Protein 4JGX (pdb70)

Organism: Yarrowia lipolytica (strain CLIB 122 / E 150) (NCBI:txid284591)

Solvent-accessible surface area: 12666 Å² total; per-residue (Å²): 116,14,102,46,145,55,7,97,4,0,89,26,1,25,84,46,84,108,38,31,63,62,121,88,66,64,149,77,45,60,92,36,29,177,101,3,69,0,0,7,0,21,17,0,92,28,188,83,71,126,66,47,12,0,21,19,1,20,71,50,82,0,48,7,7,82,23,83,141,7,104,103,29,113,22,27,0,33,25,21,6,36,14,61,40,6,59,60,48,62,84,68,151,25,87,27,44,135,7,30,77,65,50,95,13,132,28,91,1,19,11,41,17,15,9,10,43,87,96,108,9,42,38,121,44,1,90,0,0,13,8,3,10,19,7,74,77,1,0,56,26,116,94,12,57,142,56,45,51,68,1,22,173,135,0,82,0,1,0,0,14,16,0,91,21,184,79,68,98,66,51,10,0,23,4,0,0,73,54,88,7,48,6,6,82,23,88,119,5,115,113,30,100,27,60,1,54,18,30,6,34,9,57,38,6,43,65,40,20,35,55,147,20,77,23,122,135,7,92,129,64,45,100,11,132,30,138,56,83,76,153,69,14,55,49,6,89,44,27,19,76,66,0,2,56,16,87

Radius of gyration: 19.14 Å; Cα contacts (8 Å, |Δi|>4): 496; chains: 2; bounding box: 44×45×44 Å

Nearest PDB structures (foldseek):
  6ovp-assembly1_B  TM=9.875E-01  e=6.611E-23  Yarrowia lipolytica
  6ovp-assembly1_A  TM=9.618E-01  e=5.505E-19  Yarrowia lipolytica
  8af2-assembly2_B  TM=8.230E-01  e=2.416E-09  Homo sapiens
  5a23-assembly1_C  TM=6.908E-01  e=4.119E-06  Pseudomonas aeruginosa
  2cg2-assembly1_A-2  TM=6.808E-01  e=5.258E-06  Pseudomonas aeruginos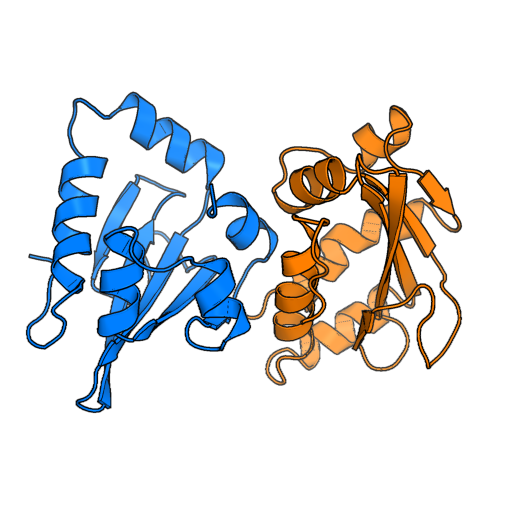a PAO1

InterPro domains:
  IPR003033 SCP2 sterol-binding domain [PF02036] (27-123)
  IPR036527 SCP2 sterol-binding domain superfamily [G3DSA:3.30.1050.10] (1-129)
  IPR036527 SCP2 sterol-binding domain superfamily [SSF55718] (5-124)

Secondary structure (DSSP, 8-state):
----TT-GGGHHHHHHHHHHH-GGGHHHHHHHHHHH-EEEEEEEE-TTS-EEEEEEEETTT--EEESSSBTTB--SEEEEEEHHHHHHHHTTSS-HHHHHHTTSSEEEE-HHHHHHH--/----TT-TTTHHHHHHHHHHH-GGGHHHHHHHHHHH-EEEEEEEE-TTS-EEEEEEEESSS-EEEESSSBTTB--SEEEEEEHHHHHHHHHTSS-HHHHHHTTSSEEES-HHHHHHHHHHHHHHH---

Structure (mmCIF, N/CA/C/O backbone):
data_4JGX
#
_entry.id   4JGX
#
_cell.length_a   67.350
_cell.length_b   67.350
_cell.length_c   117.020
_cell.angle_alpha   90.00
_cell.angle_beta   90.00
_cell.angle_gamma   120.00
#
_symmetry.space_group_name_H-M   'P 31 2 1'
#
loop_
_entity.id
_entity.type
_entity.pdbx_description
1 polymer 'Fatty acid-binding protein'
2 non-polymer 'CITRIC ACID'
3 non-polymer 'PALMITIC ACID'
4 water water
#
loop_
_atom_site.group_PDB
_atom_site.id
_atom_site.type_symbol
_atom_site.label_atom_id
_atom_site.label_alt_id
_atom_site.label_comp_id
_atom_site.label_asym_id
_atom_site.label_entity_id
_atom_site.label_seq_id
_atom_site.pdbx_PDB_ins_code
_atom_site.Cartn_x
_atom_site.Cartn_y
_atom_site.Cartn_z
_atom_site.occupancy
_atom_site.B_iso_or_equiv
_atom_site.auth_seq_id
_atom_site.auth_comp_id
_atom_site.auth_asym_id
_atom_site.auth_atom_id
_atom_site.pdbx_PDB_model_num
ATOM 1 N N . SER A 1 2 ? 44.715 3.194 14.420 1.00 38.51 1 SER A N 1
ATOM 2 C CA . SER A 1 2 ? 44.071 1.864 14.368 1.00 38.43 1 SER A CA 1
ATOM 3 C C . SER A 1 2 ? 44.717 0.904 15.375 1.00 38.56 1 SER A C 1
ATOM 4 O O . SER A 1 2 ? 45.892 1.057 15.745 1.00 37.95 1 SER A O 1
ATOM 7 N N . LEU A 1 3 ? 43.928 -0.073 15.821 1.00 34.46 2 LEU A N 1
ATOM 8 C CA . LEU A 1 3 ? 44.356 -1.027 16.825 1.00 33.31 2 LEU A CA 1
ATOM 9 C C . LEU A 1 3 ? 45.242 -2.119 16.248 1.00 32.52 2 LEU A C 1
ATOM 10 O O . LEU A 1 3 ? 46.014 -2.745 16.965 1.00 31.59 2 LEU A O 1
ATOM 15 N N . LYS A 1 4 ? 45.095 -2.378 14.955 1.00 33.32 3 LYS A N 1
ATOM 16 C CA . LYS A 1 4 ? 45.846 -3.455 14.340 1.00 33.49 3 LYS A CA 1
ATOM 17 C C . LYS A 1 4 ? 47.330 -3.077 14.320 1.00 34.16 3 LYS A C 1
ATOM 18 O O . LYS A 1 4 ? 47.678 -1.895 14.338 1.00 32.67 3 LYS A O 1
ATOM 24 N N . VAL A 1 5 ? 48.181 -4.096 14.292 1.00 33.69 4 VAL A N 1
ATOM 25 C CA . VAL A 1 5 ? 49.619 -3.912 14.299 1.00 36.17 4 VAL A CA 1
ATOM 26 C C . VAL A 1 5 ? 50.215 -4.712 13.140 1.00 36.89 4 VAL A C 1
ATOM 27 O O . VAL A 1 5 ? 49.762 -5.822 12.867 1.00 35.78 4 VAL A O 1
ATOM 31 N N . ASP A 1 6 ? 51.231 -4.159 12.475 1.00 38.99 5 ASP A N 1
ATOM 32 C CA . ASP A 1 6 ? 51.986 -4.872 11.437 1.00 40.34 5 ASP A CA 1
ATOM 33 C C . ASP A 1 6 ? 52.551 -6.167 11.972 1.00 38.05 5 ASP A C 1
ATOM 34 O O . ASP A 1 6 ? 53.029 -6.208 13.108 1.00 37.06 5 ASP A O 1
ATOM 39 N N . GLY A 1 7 ? 52.504 -7.214 11.149 1.00 36.81 6 GLY A N 1
ATOM 40 C CA . GLY A 1 7 ? 52.980 -8.550 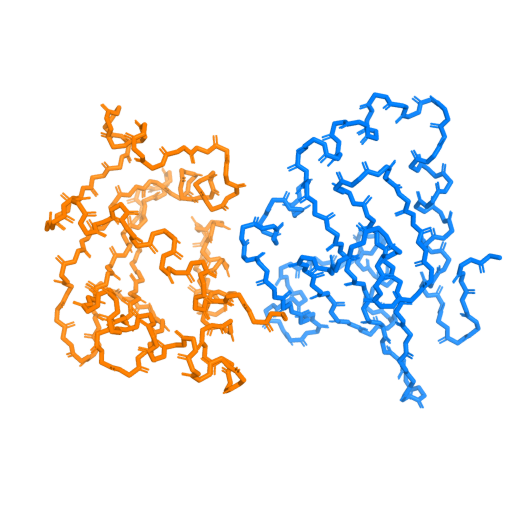11.553 1.00 36.19 6 GLY A CA 1
ATOM 41 C C . GLY A 1 7 ? 51.956 -9.332 12.365 1.00 33.88 6 GLY A C 1
ATOM 42 O O . GLY A 1 7 ? 52.216 -10.460 12.781 1.00 34.13 6 GLY A O 1
ATOM 43 N N . PHE A 1 8 ? 50.793 -8.732 12.603 1.00 31.97 7 PHE A N 1
ATOM 44 C CA . PHE A 1 8 ? 49.671 -9.447 13.193 1.00 30.34 7 PHE A CA 1
ATOM 45 C C . PHE A 1 8 ? 48.465 -9.302 12.273 1.00 30.35 7 PHE A C 1
ATOM 46 O O . PHE A 1 8 ? 47.640 -8.371 12.410 1.00 28.68 7 PHE A O 1
ATOM 54 N N . THR A 1 9 ? 48.392 -10.226 11.318 1.00 31.08 8 THR A N 1
ATOM 55 C CA . THR A 1 9 ? 47.378 -10.196 10.260 1.00 32.46 8 THR A CA 1
ATOM 56 C C . THR A 1 9 ? 45.964 -10.250 10.842 1.00 30.74 8 THR A C 1
ATOM 57 O O . THR A 1 9 ? 45.030 -9.664 10.285 1.00 31.58 8 THR A O 1
ATOM 61 N N . SER A 1 10 ? 45.804 -10.957 11.959 1.00 28.09 9 SER A N 1
ATOM 62 C CA . SER A 1 10 ? 44.501 -11.073 12.597 1.00 26.88 9 SER A CA 1
ATOM 63 C C . SER A 1 10 ? 44.074 -9.785 13.322 1.00 26.90 9 SER A C 1
ATOM 64 O O . SER A 1 10 ? 42.903 -9.648 13.681 1.00 28.43 9 SER A O 1
ATOM 67 N N . SER A 1 11 ? 45.008 -8.866 13.588 1.00 26.18 10 SER A N 1
ATOM 68 C CA . SER A 1 11 ? 44.724 -7.758 14.527 1.00 25.09 10 SER A CA 1
ATOM 69 C C . SER A 1 11 ? 43.708 -6.702 14.033 1.00 25.24 10 SER A C 1
ATOM 70 O O . SER A 1 11 ? 43.181 -5.909 14.818 1.00 25.65 10 SER A O 1
ATOM 73 N N . ILE A 1 12 ? 43.421 -6.701 12.740 1.00 25.62 11 ILE A N 1
ATOM 74 C CA . ILE A 1 12 ? 42.328 -5.892 12.211 1.00 26.67 11 ILE A CA 1
ATOM 75 C C . ILE A 1 12 ? 40.995 -6.183 12.924 1.00 26.47 11 ILE A C 1
ATOM 76 O O . ILE A 1 12 ? 40.168 -5.288 13.080 1.00 26.01 11 ILE A O 1
ATOM 81 N N . ILE A 1 13 ? 40.795 -7.423 13.382 1.00 26.73 12 ILE A N 1
ATOM 82 C CA . ILE A 1 13 ? 39.558 -7.757 14.092 1.00 26.46 12 ILE A CA 1
ATOM 83 C C . ILE A 1 13 ? 39.340 -6.814 15.275 1.00 26.42 12 ILE A C 1
ATOM 84 O O . ILE A 1 13 ? 38.195 -6.521 15.630 1.00 27.92 12 ILE A O 1
ATOM 89 N N . PHE A 1 14 ? 40.418 -6.315 15.873 1.00 24.65 13 PHE A N 1
ATOM 90 C CA . PHE A 1 14 ? 40.241 -5.399 16.999 1.00 25.48 13 PHE A CA 1
ATOM 91 C C . PHE A 1 14 ? 39.625 -4.062 16.583 1.00 26.02 13 PHE A C 1
ATOM 92 O O . PHE A 1 14 ? 38.742 -3.549 17.274 1.00 26.19 13 PHE A O 1
ATOM 100 N N . ASP A 1 15 ? 40.054 -3.539 15.438 1.00 25.04 14 ASP A N 1
ATOM 101 C CA . ASP A 1 15 ? 39.405 -2.376 14.836 1.00 27.03 14 ASP A CA 1
ATOM 102 C C . ASP A 1 15 ? 37.956 -2.654 14.485 1.00 25.41 14 ASP A C 1
ATOM 103 O O . ASP A 1 15 ? 37.093 -1.829 14.735 1.00 25.45 14 ASP A O 1
ATOM 108 N N . VAL A 1 16 ? 37.717 -3.811 13.876 1.00 25.86 15 VAL A N 1
ATOM 109 C CA . VAL A 1 16 ? 36.373 -4.286 13.530 1.00 25.65 15 VAL A CA 1
ATOM 110 C C . VAL A 1 16 ? 35.455 -4.411 14.765 1.00 26.16 15 VAL A C 1
ATOM 111 O O . VAL A 1 16 ? 34.338 -3.883 14.761 1.00 27.43 15 VAL A O 1
ATOM 115 N N . ILE A 1 17 ? 35.942 -5.070 15.814 1.00 26.08 16 ILE A N 1
ATOM 116 C CA . ILE A 1 17 ? 35.199 -5.247 17.063 1.00 28.62 16 ILE A CA 1
ATOM 117 C C . ILE A 1 17 ? 34.876 -3.894 17.692 1.00 28.08 16 ILE A C 1
ATOM 118 O O . ILE A 1 17 ? 33.733 -3.642 18.029 1.00 27.63 16 ILE A O 1
ATOM 123 N N . ARG A 1 18 ? 35.881 -3.025 17.813 1.00 27.13 17 ARG A N 1
ATOM 124 C CA . ARG A 1 18 ? 35.659 -1.656 18.270 1.00 27.57 17 ARG A CA 1
ATOM 125 C C . ARG A 1 18 ? 34.554 -0.916 17.491 1.00 27.64 17 ARG A C 1
ATOM 126 O O . ARG A 1 18 ? 33.644 -0.366 18.099 1.00 27.85 17 ARG A O 1
ATOM 134 N N . ASP A 1 19 ? 34.622 -0.897 16.166 1.00 28.90 18 ASP A N 1
ATOM 135 C CA . ASP A 1 19 ? 33.586 -0.190 15.393 1.00 30.23 18 ASP A CA 1
ATOM 136 C C . ASP A 1 19 ? 32.207 -0.821 15.593 1.00 30.11 18 ASP A C 1
ATOM 137 O O . ASP A 1 19 ? 31.222 -0.119 15.855 1.00 29.98 18 ASP A O 1
ATOM 142 N N . GLY A 1 20 ? 32.150 -2.145 15.497 1.00 29.02 19 GLY A N 1
ATOM 143 C CA . GLY A 1 20 ? 30.887 -2.875 15.647 1.00 29.15 19 GLY A CA 1
ATOM 144 C C . GLY A 1 20 ? 30.281 -2.746 17.032 1.00 30.09 19 GLY A C 1
ATOM 145 O O . GLY A 1 20 ? 29.080 -2.578 17.187 1.00 31.39 19 GLY A O 1
ATOM 146 N N . LEU A 1 21 ? 31.118 -2.812 18.048 1.00 29.50 20 LEU A N 1
ATOM 147 C CA . LEU A 1 21 ? 30.649 -2.643 19.407 1.00 31.01 20 LEU A CA 1
ATOM 148 C C . LEU A 1 21 ? 30.164 -1.216 19.677 1.00 31.56 20 LEU A C 1
ATOM 149 O O . LEU A 1 21 ? 29.140 -1.027 20.357 1.00 32.14 20 LEU A O 1
ATOM 154 N N . ASN A 1 22 ? 30.903 -0.224 19.157 1.00 29.19 21 ASN A N 1
ATOM 155 C CA . ASN A 1 22 ? 30.586 1.182 19.407 1.00 30.00 21 ASN A CA 1
ATOM 156 C C . ASN A 1 22 ? 29.519 1.776 18.490 1.00 29.77 21 ASN A C 1
ATOM 157 O O . ASN A 1 22 ? 29.048 2.892 18.727 1.00 29.28 21 ASN A O 1
ATOM 162 N N . ASP A 1 23 ? 29.154 1.053 17.436 1.00 29.69 22 ASP A N 1
ATOM 163 C CA . ASP A 1 23 ? 28.105 1.528 16.530 1.00 31.23 22 ASP A CA 1
ATOM 164 C C . ASP A 1 23 ? 26.905 1.938 17.375 1.00 31.67 22 ASP A C 1
ATOM 165 O O . ASP A 1 23 ? 26.419 1.122 18.149 1.00 31.33 22 ASP A O 1
ATOM 170 N N . PRO A 1 24 ? 26.437 3.201 17.245 1.00 32.78 23 PRO A N 1
ATOM 171 C CA . PRO A 1 24 ? 25.259 3.652 18.005 1.00 35.06 23 PRO A CA 1
ATOM 172 C C . PRO A 1 24 ? 24.049 2.750 17.807 1.00 36.84 23 PRO A C 1
ATOM 173 O O . PRO A 1 24 ? 23.220 2.650 18.707 1.00 38.29 23 PRO A O 1
ATOM 177 N N . SER A 1 25 ? 23.970 2.075 16.656 1.00 37.58 24 SER A N 1
ATOM 178 C CA . SER A 1 25 ? 22.897 1.103 16.386 1.00 39.67 24 SER A CA 1
ATOM 179 C C . SER A 1 25 ? 22.965 -0.131 17.276 1.00 39.45 24 SER A C 1
ATOM 180 O O . SER A 1 25 ? 21.976 -0.818 17.449 1.00 40.88 24 SER A O 1
ATOM 183 N N . GLN A 1 26 ? 24.127 -0.391 17.848 1.00 38.56 25 GLN A N 1
ATOM 184 C CA . GLN A 1 26 ? 24.329 -1.569 18.671 1.00 39.66 25 GLN A CA 1
ATOM 185 C C . GLN A 1 26 ? 24.332 -1.214 20.157 1.00 40.42 25 GLN A C 1
ATOM 186 O O . GLN A 1 26 ? 24.962 -1.901 20.958 1.00 39.85 25 GLN A O 1
ATOM 192 N N . ALA A 1 27 ? 23.629 -0.140 20.520 1.00 40.38 26 ALA A N 1
ATOM 193 C CA . ALA A 1 27 ? 23.665 0.354 21.890 1.00 42.28 26 ALA A CA 1
ATOM 194 C C . ALA A 1 27 ? 23.066 -0.636 22.880 1.00 44.37 26 ALA A C 1
ATOM 195 O O . ALA A 1 27 ? 23.638 -0.863 23.945 1.00 44.02 26 ALA A O 1
ATOM 197 N N . LYS A 1 28 ? 21.923 -1.225 22.522 1.00 47.82 27 LYS A N 1
ATOM 198 C CA . LYS A 1 28 ? 21.261 -2.222 23.365 1.00 50.76 27 LYS A CA 1
ATOM 199 C C . LYS A 1 28 ? 22.147 -3.461 23.578 1.00 50.63 27 LYS A C 1
ATOM 200 O O . LYS A 1 28 ? 22.337 -3.904 24.714 1.00 50.49 27 LYS A O 1
ATOM 206 N N . GLN A 1 29 ? 22.702 -3.979 22.481 1.00 50.02 28 GLN A N 1
ATOM 207 C CA . GLN A 1 29 ? 23.559 -5.170 22.466 1.00 49.79 28 GLN A CA 1
ATOM 208 C C . GLN A 1 29 ? 24.831 -4.943 23.271 1.00 49.39 28 GLN A C 1
ATOM 209 O O . GLN A 1 29 ? 25.175 -5.747 24.144 1.00 49.88 28 GLN A O 1
ATOM 215 N N . LYS A 1 30 ? 25.526 -3.844 22.985 1.00 46.52 29 LYS A N 1
ATOM 216 C CA . LYS A 1 30 ? 26.660 -3.443 23.804 1.00 45.98 29 LYS A CA 1
ATOM 217 C C . LYS A 1 30 ? 26.311 -3.489 25.304 1.00 47.80 29 LYS A C 1
ATOM 218 O O . LYS A 1 30 ? 27.040 -4.106 26.081 1.00 47.30 29 LYS A O 1
ATOM 224 N N . ALA A 1 31 ? 25.197 -2.862 25.695 1.00 48.91 30 ALA A N 1
ATOM 225 C CA . ALA A 1 31 ? 24.760 -2.849 27.105 1.00 52.17 30 ALA A CA 1
ATOM 226 C C . ALA A 1 31 ? 24.530 -4.249 27.683 1.00 53.13 30 ALA A C 1
ATOM 227 O O . ALA A 1 31 ? 24.928 -4.531 28.820 1.00 54.13 30 ALA A O 1
ATOM 229 N N . GLU A 1 32 ? 23.899 -5.119 26.898 1.00 54.72 31 GLU A N 1
ATOM 230 C CA . GLU A 1 32 ? 23.617 -6.485 27.327 1.00 57.69 31 GLU A CA 1
ATOM 231 C C . GLU A 1 32 ? 24.904 -7.281 27.503 1.00 55.75 31 GLU A C 1
ATOM 232 O O . GLU A 1 32 ? 25.087 -7.930 28.528 1.00 57.03 31 GLU A O 1
ATOM 238 N N . SER A 1 33 ? 25.792 -7.206 26.512 1.00 53.61 32 SER A N 1
ATOM 239 C CA . SER A 1 33 ? 27.111 -7.845 26.574 1.00 51.29 32 SER A CA 1
ATOM 240 C C . SER A 1 33 ? 27.891 -7.461 27.823 1.00 51.69 32 SER A C 1
ATOM 241 O O . SER A 1 33 ? 28.553 -8.303 28.418 1.00 53.51 32 SER A O 1
ATOM 244 N N . ILE A 1 34 ? 27.838 -6.187 28.201 1.00 50.57 33 ILE A N 1
ATOM 245 C CA . ILE A 1 34 ? 28.541 -5.734 29.395 1.00 50.97 33 ILE A CA 1
ATOM 246 C C . ILE A 1 34 ? 27.842 -6.297 30.636 1.00 54.38 33 ILE A C 1
ATOM 247 O O . ILE A 1 34 ? 28.498 -6.823 31.540 1.00 54.75 33 ILE A O 1
ATOM 252 N N . LYS A 1 35 ? 26.514 -6.189 30.661 1.00 56.67 34 LYS A N 1
ATOM 253 C CA . LYS A 1 35 ? 25.686 -6.751 31.738 1.00 59.72 34 LYS A CA 1
ATOM 254 C C . LYS A 1 35 ? 26.012 -8.241 31.937 1.00 59.14 34 LYS A C 1
ATOM 255 O O . LYS A 1 35 ? 26.429 -8.645 33.023 1.00 58.54 34 LYS A O 1
ATOM 261 N N . LYS A 1 36 ? 25.874 -9.019 30.862 1.00 58.38 35 LYS A N 1
ATOM 262 C CA . LYS A 1 36 ? 26.144 -10.460 30.841 1.00 58.75 35 LYS A CA 1
ATOM 263 C C . LYS A 1 36 ? 27.609 -10.861 31.118 1.00 57.26 35 LYS A C 1
ATOM 264 O O . LYS A 1 36 ? 27.857 -11.671 32.005 1.00 56.53 35 LYS A O 1
ATOM 270 N N . ALA A 1 37 ? 28.570 -10.327 30.359 1.00 54.59 36 ALA A N 1
ATOM 271 C CA . ALA A 1 37 ? 29.983 -10.718 30.543 1.00 51.75 36 ALA A CA 1
ATOM 272 C C . ALA A 1 37 ? 30.592 -10.192 31.848 1.00 52.13 36 ALA A C 1
ATOM 273 O O . ALA A 1 37 ? 31.254 -10.938 32.561 1.00 51.95 36 ALA A O 1
ATOM 275 N N . ASN A 1 38 ? 30.380 -8.912 32.152 1.00 51.72 37 ASN A N 1
ATOM 276 C CA . ASN A 1 38 ? 30.967 -8.293 33.344 1.00 53.42 37 ASN A CA 1
ATOM 277 C C . ASN A 1 38 ? 32.470 -8.610 33.513 1.00 52.57 37 ASN A C 1
ATOM 278 O O . ASN A 1 38 ? 32.927 -8.930 34.618 1.00 54.61 37 ASN A O 1
ATOM 283 N N . ALA A 1 39 ? 33.229 -8.522 32.415 1.00 48.63 38 ALA A N 1
ATOM 284 C CA . ALA A 1 39 ? 34.588 -9.049 32.372 1.00 45.77 38 ALA A CA 1
ATOM 285 C C . ALA A 1 39 ? 35.478 -8.250 31.434 1.00 44.21 38 ALA A C 1
ATOM 286 O O . ALA A 1 39 ? 35.036 -7.818 30.372 1.00 42.94 38 ALA A O 1
ATOM 288 N N . ILE A 1 40 ? 36.733 -8.070 31.844 1.00 42.50 39 ILE A N 1
ATOM 289 C CA . ILE A 1 40 ? 37.779 -7.545 30.983 1.00 40.34 39 ILE A CA 1
ATOM 290 C C . ILE A 1 40 ? 38.585 -8.734 30.440 1.00 38.87 39 ILE A C 1
ATOM 291 O O . ILE A 1 40 ? 39.096 -9.553 31.215 1.00 39.34 39 ILE A O 1
ATOM 296 N N . ILE A 1 41 ? 38.652 -8.839 29.113 1.00 35.61 40 ILE A N 1
ATOM 297 C CA . ILE A 1 41 ? 39.321 -9.942 28.425 1.00 34.80 40 ILE A CA 1
ATOM 298 C C . ILE A 1 41 ? 40.559 -9.404 27.723 1.00 32.86 40 ILE A C 1
ATOM 299 O O . ILE A 1 41 ? 40.466 -8.475 26.938 1.00 32.28 40 ILE A O 1
ATOM 304 N N . VAL A 1 42 ? 41.719 -9.977 28.028 1.00 32.54 41 VAL A N 1
ATOM 305 C CA . VAL A 1 42 ? 42.936 -9.637 27.314 1.00 32.34 41 VAL A CA 1
ATOM 306 C C . VAL A 1 42 ? 43.266 -10.752 26.308 1.00 31.97 41 VAL A C 1
ATOM 307 O O . VAL A 1 42 ? 43.159 -11.944 26.621 1.00 31.12 41 VAL A O 1
ATOM 311 N N . PHE A 1 43 ? 43.613 -10.345 25.090 1.00 31.48 42 PHE A N 1
ATOM 312 C CA . PHE A 1 43 ? 44.100 -11.253 24.052 1.00 31.58 42 PHE A CA 1
ATOM 313 C C . PHE A 1 43 ? 45.604 -11.052 23.922 1.00 31.95 42 PHE A C 1
ATOM 314 O O . PHE A 1 43 ? 46.035 -9.936 23.655 1.00 32.52 42 PHE A O 1
ATOM 322 N N . ASN A 1 44 ? 46.391 -12.104 24.174 1.00 31.39 43 ASN A N 1
ATOM 323 C CA . ASN A 1 44 ? 47.830 -12.090 23.899 1.00 32.41 43 ASN A CA 1
ATOM 324 C C . ASN A 1 44 ? 48.046 -12.897 22.654 1.00 30.44 43 ASN A C 1
ATOM 325 O O . ASN A 1 44 ? 47.822 -14.101 22.666 1.00 29.04 43 ASN A O 1
ATOM 330 N N . LEU A 1 45 ? 48.473 -12.237 21.590 1.00 28.50 44 LEU A N 1
ATOM 331 C CA . LEU A 1 45 ? 48.737 -12.902 20.332 1.00 28.35 44 LEU A CA 1
ATOM 332 C C . LEU A 1 45 ? 50.250 -13.083 20.138 1.00 29.55 44 LEU A C 1
ATOM 333 O O . LEU A 1 45 ? 51.042 -12.223 20.527 1.00 29.25 44 LEU A O 1
ATOM 338 N N . LYS A 1 46 ? 50.614 -14.231 19.569 1.00 28.90 45 LYS A N 1
ATOM 339 C CA . LYS A 1 46 ? 51.981 -14.575 19.209 1.00 30.32 45 LYS A CA 1
ATOM 340 C C . LYS A 1 46 ? 52.078 -14.852 17.702 1.00 29.52 45 LYS A C 1
ATOM 341 O O . LYS A 1 46 ? 51.193 -15.474 17.111 1.00 28.23 45 LYS A O 1
ATOM 347 N N . ASN A 1 47 ? 53.155 -14.391 17.084 1.00 29.91 46 ASN A N 1
ATOM 348 C CA . ASN A 1 47 ? 53.350 -14.666 15.672 1.00 31.75 46 ASN A CA 1
ATOM 349 C C . ASN A 1 47 ? 54.595 -15.513 15.398 1.00 33.76 46 ASN A C 1
ATOM 350 O O . ASN A 1 47 ? 55.416 -15.760 16.295 1.00 34.42 46 ASN A O 1
ATOM 355 N N . LYS A 1 48 ? 54.721 -15.940 14.150 1.00 36.07 47 LYS A N 1
ATOM 356 C CA . LYS A 1 48 ? 55.835 -16.777 13.714 1.00 39.12 47 LYS A CA 1
ATOM 357 C C . LYS A 1 48 ? 57.199 -16.100 13.851 1.00 39.78 47 LYS A C 1
ATOM 358 O O . LYS A 1 48 ? 58.218 -16.771 13.917 1.00 41.86 47 LYS A O 1
ATOM 364 N N . ALA A 1 49 ? 57.220 -14.775 13.924 1.00 41.29 48 ALA A N 1
ATOM 365 C CA . ALA A 1 49 ? 58.470 -14.046 14.167 1.00 42.65 48 ALA A CA 1
ATOM 366 C C . ALA A 1 49 ? 58.898 -14.056 15.637 1.00 43.20 48 ALA A C 1
ATOM 367 O O . ALA A 1 49 ? 59.950 -13.523 15.972 1.00 46.02 48 ALA A O 1
ATOM 369 N N . GLY A 1 50 ? 58.090 -14.646 16.516 1.00 42.43 49 GLY A N 1
ATOM 370 C CA . GLY A 1 50 ? 58.436 -14.705 17.942 1.00 42.08 49 GLY A CA 1
ATOM 371 C C . GLY A 1 50 ? 57.995 -13.501 18.766 1.00 42.07 49 GLY A C 1
ATOM 372 O O . GLY A 1 50 ? 58.430 -13.344 19.905 1.00 41.92 49 GLY A O 1
ATOM 373 N N . LYS A 1 51 ? 57.098 -12.680 18.213 1.00 40.57 50 LYS A N 1
ATOM 374 C CA . LYS A 1 51 ? 56.630 -11.461 18.885 1.00 40.11 50 LYS A CA 1
ATOM 375 C C . LYS A 1 51 ? 55.303 -11.639 19.623 1.00 36.53 50 LYS A C 1
ATOM 376 O O . LYS A 1 51 ? 54.486 -12.490 19.260 1.00 33.99 50 LYS A O 1
ATOM 382 N N . THR A 1 52 ? 55.088 -10.817 20.648 1.00 35.22 51 THR A N 1
ATOM 383 C CA . THR A 1 52 ? 53.833 -10.826 21.396 1.00 34.86 51 THR A CA 1
ATOM 384 C C . THR A 1 52 ? 53.208 -9.452 21.399 1.00 35.64 51 THR A C 1
ATOM 385 O O . THR A 1 52 ? 53.891 -8.465 21.669 1.00 37.18 51 THR A O 1
ATOM 389 N N . GLU A 1 53 ? 51.909 -9.395 21.093 1.00 34.59 52 GLU A N 1
ATOM 390 C CA . GLU A 1 53 ? 51.126 -8.161 21.241 1.00 33.28 52 GLU A CA 1
ATOM 391 C C . GLU A 1 53 ? 49.806 -8.478 21.922 1.00 31.89 52 GLU A C 1
ATOM 392 O O . GLU A 1 53 ? 49.216 -9.528 21.666 1.00 29.80 52 GLU A O 1
ATOM 398 N N . SER A 1 54 ? 49.344 -7.551 22.759 1.00 31.76 53 SER A N 1
ATOM 399 C CA . SER A 1 54 ? 48.114 -7.697 23.526 1.00 31.52 53 SER A CA 1
ATOM 400 C C . SER A 1 54 ? 47.121 -6.587 23.212 1.00 30.71 53 SER A C 1
ATOM 401 O O . SER A 1 54 ? 47.518 -5.488 22.825 1.00 30.64 53 SER A O 1
ATOM 404 N N . TRP A 1 55 ? 45.840 -6.910 23.393 1.00 29.32 54 TRP A N 1
ATOM 405 C CA . TRP A 1 55 ? 44.698 -6.015 23.233 1.00 30.19 54 TRP A CA 1
ATOM 406 C C . TRP A 1 55 ? 43.772 -6.340 24.366 1.00 32.70 54 TRP A C 1
ATOM 407 O O . TRP A 1 55 ? 43.811 -7.459 24.904 1.00 31.83 54 TRP A O 1
ATOM 418 N N . TYR A 1 56 ? 42.934 -5.387 24.758 1.00 34.20 55 TYR A N 1
ATOM 419 C CA . TYR A 1 56 ? 41.921 -5.680 25.779 1.00 35.68 55 TYR A CA 1
ATOM 420 C C . TYR A 1 56 ? 40.543 -5.358 25.238 1.00 34.72 55 TYR A C 1
ATOM 421 O O . TYR A 1 56 ? 40.376 -4.458 24.415 1.00 33.82 55 TYR A O 1
ATOM 430 N N . LEU A 1 57 ? 39.568 -6.117 25.712 1.00 33.77 56 LEU A N 1
ATOM 431 C CA . LEU A 1 57 ? 38.174 -5.886 25.426 1.00 34.25 56 LEU A CA 1
ATOM 432 C C . LEU A 1 57 ? 37.494 -5.811 26.787 1.00 36.71 56 LEU A C 1
ATOM 433 O O . LEU A 1 57 ? 37.445 -6.796 27.540 1.00 35.05 56 LEU A O 1
ATOM 438 N N . ASP A 1 58 ? 37.022 -4.615 27.117 1.00 38.69 57 ASP A N 1
ATOM 439 C CA . ASP A 1 58 ? 36.458 -4.326 28.423 1.00 41.20 57 ASP A CA 1
ATOM 440 C C . ASP A 1 58 ? 34.941 -4.479 28.339 1.00 42.16 57 ASP A C 1
ATOM 441 O O . ASP A 1 58 ? 34.245 -3.588 27.867 1.00 42.48 57 ASP A O 1
ATOM 446 N N . LEU A 1 59 ? 34.434 -5.627 28.761 1.00 41.54 58 LEU A N 1
ATOM 447 C CA . LEU A 1 59 ? 32.993 -5.845 28.773 1.00 44.69 58 LEU A CA 1
ATOM 448 C C . LEU A 1 59 ? 32.472 -5.811 30.215 1.00 48.09 58 LEU A C 1
ATOM 449 O O . LEU A 1 59 ? 31.522 -6.508 30.567 1.00 48.15 58 LEU A O 1
ATOM 454 N N . LYS A 1 60 ? 33.116 -4.986 31.038 1.00 51.64 59 LYS A N 1
ATOM 455 C CA . LYS A 1 60 ? 32.730 -4.801 32.434 1.00 56.31 59 LYS A CA 1
ATOM 456 C C . LYS A 1 60 ? 32.305 -3.355 32.676 1.00 59.01 59 LYS A C 1
ATOM 457 O O . LYS A 1 60 ? 31.270 -3.108 33.277 1.00 61.65 59 LYS A O 1
ATOM 463 N N . ASN A 1 61 ? 33.107 -2.411 32.191 1.00 60.48 60 ASN A N 1
ATOM 464 C CA . ASN A 1 61 ? 32.829 -0.982 32.326 1.00 61.96 60 ASN A CA 1
ATOM 465 C C . ASN A 1 61 ? 32.034 -0.424 31.149 1.00 63.44 60 ASN A C 1
ATOM 466 O O . ASN A 1 61 ? 30.835 -0.667 31.047 1.00 63.03 60 ASN A O 1
ATOM 471 N N . ASP A 1 62 ? 32.700 0.287 30.244 1.00 66.52 61 ASP A N 1
ATOM 472 C CA . ASP A 1 62 ? 31.994 1.020 29.192 1.00 68.86 61 ASP A CA 1
ATOM 473 C C . ASP A 1 62 ? 31.941 0.324 27.835 1.00 65.69 61 ASP A C 1
ATOM 474 O O . ASP A 1 62 ? 31.192 0.744 26.958 1.00 67.33 61 ASP A O 1
ATOM 479 N N . GLY A 1 63 ? 32.721 -0.739 27.661 1.00 62.69 62 GLY A N 1
ATOM 480 C CA . GLY A 1 63 ? 32.682 -1.512 26.415 1.00 54.96 62 GLY A CA 1
ATOM 481 C C . GLY A 1 63 ? 33.783 -1.190 25.421 1.00 50.72 62 GLY A C 1
ATOM 482 O O . GLY A 1 63 ? 33.637 -1.427 24.229 1.00 50.76 62 GLY A O 1
ATOM 483 N N . ASP A 1 64 ? 34.896 -0.671 25.913 1.00 48.32 63 ASP A N 1
ATOM 484 C CA . ASP A 1 64 ? 35.986 -0.266 25.051 1.00 48.00 63 ASP A CA 1
ATOM 485 C C . ASP A 1 64 ? 36.836 -1.447 24.556 1.00 46.45 63 ASP A C 1
ATOM 486 O O . ASP A 1 64 ? 36.956 -2.475 25.234 1.00 46.60 63 ASP A O 1
ATOM 491 N N . VAL A 1 65 ? 37.383 -1.291 23.354 1.00 42.74 64 VAL A N 1
ATOM 492 C CA . VAL A 1 65 ? 38.427 -2.150 22.818 1.00 39.40 64 VAL A CA 1
ATOM 493 C C . VAL A 1 65 ? 39.688 -1.293 22.697 1.00 39.69 64 VAL A C 1
ATOM 494 O O . VAL A 1 65 ? 39.639 -0.198 22.147 1.00 41.43 64 VAL A O 1
ATOM 498 N N . GLY A 1 66 ? 40.815 -1.774 23.207 1.00 40.23 65 GLY A N 1
ATOM 499 C CA . GLY A 1 66 ? 42.079 -1.028 23.094 1.00 39.45 65 GLY A CA 1
ATOM 500 C C . GLY A 1 66 ? 43.335 -1.889 22.997 1.00 40.51 65 GLY A C 1
ATOM 501 O O . GLY A 1 66 ? 43.275 -3.124 23.138 1.00 39.18 65 GLY A O 1
ATOM 502 N N . LYS A 1 67 ? 44.467 -1.222 22.754 1.00 39.28 66 LYS A N 1
ATOM 503 C CA . LYS A 1 67 ? 45.778 -1.852 22.634 1.00 39.53 66 LYS A CA 1
ATOM 504 C C . LYS A 1 67 ? 46.340 -2.015 24.023 1.00 41.96 66 LYS A C 1
ATOM 505 O O . LYS A 1 67 ? 46.142 -1.142 24.851 1.00 43.35 66 LYS A O 1
ATOM 511 N N . GLY A 1 68 ? 47.026 -3.128 24.279 1.00 43.13 67 GLY A N 1
ATOM 512 C CA . GLY A 1 68 ? 47.691 -3.360 25.564 1.00 45.90 67 GLY A CA 1
ATOM 513 C C . GLY A 1 68 ? 47.120 -4.506 26.386 1.00 48.47 67 GLY A C 1
ATOM 514 O O . GLY A 1 68 ? 46.028 -5.013 26.106 1.00 47.63 67 GLY A O 1
ATOM 515 N N . ASN A 1 69 ? 47.861 -4.898 27.419 1.00 50.96 68 ASN A N 1
ATOM 516 C CA . ASN A 1 69 ? 47.490 -6.029 28.274 1.00 54.88 68 ASN A CA 1
ATOM 517 C C . ASN A 1 69 ? 46.655 -5.692 29.529 1.00 58.02 68 ASN A C 1
ATOM 518 O O . ASN A 1 69 ? 46.408 -6.567 30.364 1.00 60.13 68 ASN A O 1
ATOM 523 N N . LYS A 1 70 ? 46.247 -4.429 29.663 1.00 59.34 69 LYS A N 1
ATOM 524 C CA . LYS A 1 70 ? 45.388 -3.968 30.765 1.00 62.09 69 LYS A CA 1
ATOM 525 C C . LYS A 1 70 ? 44.403 -2.956 30.213 1.00 61.32 69 LYS A C 1
ATOM 526 O O . LYS A 1 70 ? 44.761 -2.144 29.357 1.00 61.21 69 LYS A O 1
ATOM 532 N N . SER A 1 71 ? 43.168 -2.995 30.697 1.00 59.97 70 SER A N 1
ATOM 533 C CA . SER A 1 71 ? 42.237 -1.903 30.448 1.00 59.42 70 SER A CA 1
ATOM 534 C C . SER A 1 71 ? 42.686 -0.718 31.304 1.00 61.17 70 SER A C 1
ATOM 535 O O . SER A 1 71 ? 43.270 -0.921 32.371 1.00 63.36 70 SER A O 1
ATOM 538 N N . PRO A 1 72 ? 42.440 0.523 30.844 1.00 62.06 71 PRO A N 1
ATOM 539 C CA . PRO A 1 72 ? 42.740 1.614 31.775 1.00 64.91 71 PRO A CA 1
ATOM 540 C C . PRO A 1 72 ? 41.832 1.557 33.021 1.00 67.61 71 PRO A C 1
ATOM 541 O O . PRO A 1 72 ? 42.281 1.863 34.129 1.00 71.90 71 PRO A O 1
ATOM 545 N N . LYS A 1 73 ? 40.584 1.127 32.836 1.00 64.66 72 LYS A N 1
ATOM 546 C CA . LYS A 1 73 ? 39.591 1.127 33.901 1.00 64.61 72 LYS A CA 1
ATOM 547 C C . LYS A 1 73 ? 39.590 -0.150 34.756 1.00 65.80 72 LYS A C 1
ATOM 548 O O . LYS A 1 73 ? 38.571 -0.493 35.357 1.00 67.39 72 LYS A O 1
ATOM 554 N N . GLY A 1 74 ? 40.722 -0.853 34.814 1.00 65.24 73 GLY A N 1
ATOM 555 C CA . GLY A 1 74 ? 40.838 -2.061 35.644 1.00 64.61 73 GLY A CA 1
ATOM 556 C C . GLY A 1 74 ? 41.641 -3.216 35.061 1.00 63.39 73 GLY A C 1
ATOM 557 O O . GLY A 1 74 ? 41.975 -3.223 33.872 1.00 63.98 73 GLY A O 1
ATOM 558 N N . ASP A 1 75 ? 41.943 -4.198 35.910 1.00 63.51 74 ASP A N 1
ATOM 559 C CA . ASP A 1 75 ? 42.723 -5.380 35.523 1.00 62.40 74 ASP A CA 1
ATOM 560 C C . ASP A 1 75 ? 41.909 -6.374 34.703 1.00 58.16 74 ASP A C 1
ATOM 561 O O . ASP A 1 75 ? 40.682 -6.304 34.658 1.00 61.46 74 ASP A O 1
ATOM 566 N N . ALA A 1 76 ? 42.593 -7.313 34.066 1.00 52.46 75 ALA A N 1
ATOM 567 C CA . ALA A 1 76 ? 41.908 -8.311 33.251 1.00 48.44 75 ALA A CA 1
ATOM 568 C C . ALA A 1 76 ? 41.271 -9.385 34.129 1.00 47.20 75 ALA A C 1
ATOM 569 O O . ALA A 1 76 ? 41.857 -9.801 35.126 1.00 47.21 75 ALA A O 1
ATOM 571 N N . ASP A 1 77 ? 40.081 -9.837 33.752 1.00 42.58 76 ASP A N 1
ATOM 572 C CA . ASP A 1 77 ? 39.460 -10.993 34.406 1.00 41.70 76 ASP A CA 1
ATOM 573 C C . ASP A 1 77 ? 39.876 -12.319 33.790 1.00 39.53 76 ASP A C 1
ATOM 574 O O . ASP A 1 77 ? 39.878 -13.352 34.449 1.00 39.83 76 ASP A O 1
ATOM 579 N N . ILE A 1 78 ? 40.219 -12.281 32.512 1.00 37.37 77 ILE A N 1
ATOM 580 C CA . ILE A 1 78 ? 40.502 -13.487 31.774 1.00 37.90 77 ILE A CA 1
ATOM 581 C C . ILE A 1 78 ? 41.487 -13.149 30.672 1.00 37.18 77 ILE A C 1
ATOM 582 O O . ILE A 1 78 ? 41.486 -12.037 30.125 1.00 37.38 77 ILE A O 1
ATOM 587 N N 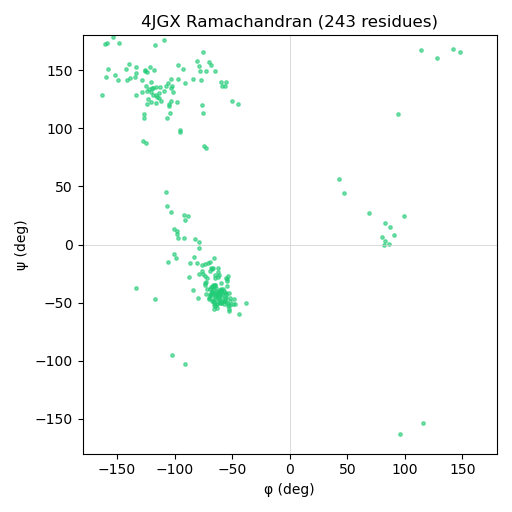. GLN A 1 79 ? 42.359 -14.097 30.374 1.00 36.52 78 GLN A N 1
ATOM 588 C CA . GLN A 1 79 ? 43.380 -13.878 29.367 1.00 35.49 78 GLN A CA 1
ATOM 589 C C . GLN A 1 79 ? 43.484 -15.048 28.388 1.00 33.76 78 GLN A C 1
ATOM 590 O O . GLN A 1 79 ? 43.599 -16.205 28.794 1.00 32.33 78 GLN A O 1
ATOM 596 N N . LEU A 1 80 ? 43.430 -14.727 27.098 1.00 30.49 79 LEU A N 1
ATOM 597 C CA . LEU A 1 80 ? 43.480 -15.733 26.058 1.00 29.34 79 LEU A CA 1
ATOM 598 C C . LEU A 1 80 ? 44.774 -15.560 25.283 1.00 28.79 79 LEU A C 1
ATOM 599 O O . LEU A 1 80 ? 45.084 -14.459 24.809 1.00 28.59 79 LEU A O 1
ATOM 604 N N . THR A 1 81 ? 45.541 -16.640 25.170 1.00 27.73 80 THR A N 1
ATOM 605 C CA . THR A 1 81 ? 46.784 -16.579 24.418 1.00 27.00 80 THR A CA 1
ATOM 606 C C . THR A 1 81 ? 46.702 -17.503 23.224 1.00 26.26 80 THR A C 1
ATOM 607 O O . THR A 1 81 ? 46.384 -18.683 23.356 1.00 26.16 80 THR A O 1
ATOM 611 N N . LEU A 1 82 ? 47.014 -16.964 22.057 1.00 25.86 81 LEU A N 1
ATOM 612 C CA . LEU A 1 82 ? 47.111 -17.801 20.871 1.00 27.72 81 LEU A CA 1
ATOM 613 C C . LEU A 1 82 ? 47.944 -17.185 19.767 1.00 27.83 81 LEU A C 1
ATOM 614 O O . LEU A 1 82 ? 48.420 -16.042 19.888 1.00 27.59 81 LEU A O 1
ATOM 619 N N . SER A 1 83 ? 48.168 -17.963 18.719 1.00 26.38 82 SER A N 1
ATOM 620 C CA . SER A 1 83 ? 48.954 -17.477 17.599 1.00 26.67 82 SER A CA 1
ATOM 621 C C . SER A 1 83 ? 48.083 -16.574 16.735 1.00 26.09 82 SER A C 1
ATOM 622 O O . SER A 1 83 ? 46.847 -16.702 16.698 1.00 24.35 82 SER A O 1
ATOM 625 N N . ASP A 1 84 ? 48.735 -15.661 16.034 1.00 27.28 83 ASP A N 1
ATOM 626 C CA . ASP A 1 84 ? 48.045 -14.763 15.112 1.00 27.76 83 ASP A CA 1
ATOM 627 C C . ASP A 1 84 ? 47.170 -15.563 14.133 1.00 28.60 83 ASP A C 1
ATOM 628 O O . ASP A 1 84 ? 45.998 -15.256 13.890 1.00 27.09 83 ASP A O 1
ATOM 633 N N . ASP A 1 85 ? 47.769 -16.614 13.604 1.00 31.27 84 ASP A N 1
ATOM 634 C CA . ASP A 1 85 ? 47.129 -17.532 12.692 1.00 35.83 84 ASP A CA 1
ATOM 635 C C . ASP A 1 85 ? 45.834 -18.168 13.224 1.00 34.80 84 ASP A C 1
ATOM 636 O O . ASP A 1 85 ? 44.795 -18.176 12.538 1.00 33.27 84 ASP A O 1
ATOM 641 N N . HIS A 1 86 ? 45.890 -18.707 14.440 1.00 31.57 85 HIS A N 1
ATOM 642 C CA . HIS A 1 86 ? 44.708 -19.380 14.957 1.00 30.59 85 HIS A CA 1
ATOM 643 C C . HIS A 1 86 ? 43.650 -18.422 15.345 1.00 28.74 85 HIS A C 1
ATOM 644 O O . HIS A 1 86 ? 42.469 -18.713 15.130 1.00 28.26 85 HIS A O 1
ATOM 651 N N . PHE A 1 87 ? 44.054 -17.258 15.870 1.00 27.36 86 PHE A N 1
ATOM 652 C CA . PHE A 1 87 ? 43.085 -16.203 16.216 1.00 28.08 86 PHE A CA 1
ATOM 653 C C . PHE A 1 87 ? 42.294 -15.739 14.995 1.00 29.27 86 PHE A C 1
ATOM 654 O O . PHE A 1 87 ? 41.093 -15.493 15.083 1.00 30.62 86 PHE A O 1
ATOM 662 N N . GLN A 1 88 ? 42.966 -15.632 13.856 1.00 31.40 87 GLN A N 1
ATOM 663 C CA . GLN A 1 88 ? 42.273 -15.278 12.625 1.00 33.65 87 GLN A CA 1
ATOM 664 C C . GLN A 1 88 ? 41.254 -16.360 12.283 1.00 32.74 87 GLN A C 1
ATOM 665 O O . GLN A 1 88 ? 40.086 -16.058 12.057 1.00 32.50 87 GLN A O 1
ATOM 671 N N . GLN A 1 89 ? 41.701 -17.614 12.269 1.00 33.11 88 GLN A N 1
ATOM 672 C CA . GLN A 1 89 ? 40.803 -18.749 12.027 1.00 35.35 88 GLN A CA 1
ATOM 673 C C . GLN A 1 89 ? 39.590 -18.723 12.943 1.00 33.51 88 GLN A C 1
ATOM 674 O O . GLN A 1 89 ? 38.452 -18.856 12.475 1.00 33.55 88 GLN A O 1
ATOM 680 N N . LEU A 1 90 ? 39.844 -18.534 14.236 1.00 31.00 89 LEU A N 1
ATOM 681 C CA . LEU A 1 90 ? 38.788 -18.491 15.234 1.00 31.14 89 LEU A CA 1
ATOM 682 C C . LEU A 1 90 ? 37.765 -17.407 14.901 1.00 32.19 89 LEU A C 1
ATOM 683 O O . LEU A 1 90 ? 36.558 -17.659 14.898 1.00 32.95 89 LEU A O 1
ATOM 688 N N . VAL A 1 91 ? 38.257 -16.211 14.598 1.00 32.36 90 VAL A N 1
ATOM 689 C CA . VAL A 1 91 ? 37.404 -15.063 14.338 1.00 35.62 90 VAL A CA 1
ATOM 690 C C . VAL A 1 91 ? 36.573 -15.265 13.057 1.00 37.62 90 VAL A C 1
ATOM 691 O O . VAL A 1 91 ? 35.401 -14.881 12.998 1.00 40.22 90 VAL A O 1
ATOM 695 N N . GLU A 1 92 ? 37.164 -15.913 12.057 1.00 36.86 91 GLU A N 1
ATOM 696 C CA . GLU A 1 92 ? 36.476 -16.166 10.790 1.00 38.81 91 GLU A CA 1
ATOM 697 C C . GLU A 1 92 ? 35.545 -17.389 10.821 1.00 39.58 91 GLU A C 1
ATOM 698 O O . GLU A 1 92 ? 34.986 -17.759 9.794 1.00 39.32 91 GLU A O 1
ATOM 704 N N . GLY A 1 93 ? 35.398 -18.010 11.994 1.00 38.58 92 GLY A N 1
ATOM 705 C CA . GLY A 1 93 ? 34.563 -19.195 12.172 1.00 38.20 92 GLY A CA 1
ATOM 706 C C . GLY A 1 93 ? 35.134 -20.416 11.473 1.00 39.60 92 GLY A C 1
ATOM 707 O O . GLY A 1 93 ? 34.386 -21.313 11.063 1.00 42.13 92 GLY A O 1
ATOM 708 N N . LYS A 1 94 ? 36.455 -20.442 11.316 1.00 37.48 93 LYS A N 1
ATOM 709 C CA . LYS A 1 94 ? 37.137 -21.566 10.669 1.00 39.23 93 LYS A CA 1
ATOM 710 C C . LYS A 1 94 ? 37.792 -22.557 11.651 1.00 38.28 93 LYS A C 1
ATOM 711 O O . LYS A 1 94 ? 38.260 -23.620 11.246 1.00 39.73 93 LYS A O 1
ATOM 717 N N . ALA A 1 95 ? 37.813 -22.195 12.933 1.00 37.09 94 ALA A N 1
ATOM 718 C CA . ALA A 1 95 ? 38.337 -23.043 14.010 1.00 37.43 94 ALA A CA 1
ATOM 719 C C . ALA A 1 95 ? 37.448 -22.853 15.219 1.00 36.87 94 ALA A C 1
ATOM 720 O O . ALA A 1 95 ? 36.872 -21.791 15.411 1.00 38.36 94 ALA A O 1
ATOM 722 N N . ASN A 1 96 ? 37.356 -23.885 16.033 1.00 39.03 95 ASN A N 1
ATOM 723 C CA . ASN A 1 96 ? 36.477 -23.901 17.181 1.00 41.00 95 ASN A CA 1
ATOM 724 C C . ASN A 1 96 ? 37.298 -23.655 18.442 1.00 38.41 95 ASN A C 1
ATOM 725 O O . ASN A 1 96 ? 38.358 -24.251 18.588 1.00 37.59 95 ASN A O 1
ATOM 730 N N . ALA A 1 97 ? 36.807 -22.804 19.348 1.00 35.84 96 ALA A N 1
ATOM 731 C CA . ALA A 1 97 ? 37.579 -22.404 20.527 1.00 34.11 96 ALA A CA 1
ATOM 732 C C . ALA A 1 97 ? 37.899 -23.567 21.473 1.00 34.67 96 ALA A C 1
ATOM 733 O O . ALA A 1 97 ? 39.042 -23.702 21.938 1.00 32.57 96 ALA A O 1
ATOM 735 N N . GLN A 1 98 ? 36.918 -24.434 21.712 1.00 35.17 97 GLN A N 1
ATOM 736 C CA . GLN A 1 98 ? 37.139 -25.621 22.544 1.00 36.09 97 GLN A CA 1
ATOM 737 C C . GLN A 1 98 ? 38.185 -26.563 21.950 1.00 34.91 97 GLN A C 1
ATOM 738 O O . GLN A 1 98 ? 39.039 -27.073 22.685 1.00 31.74 97 GLN A O 1
ATOM 744 N N . ARG A 1 99 ? 38.139 -26.745 20.622 1.00 33.83 98 ARG A N 1
ATOM 745 C CA . ARG A 1 99 ? 39.123 -27.568 19.911 1.00 33.69 98 ARG A CA 1
ATOM 746 C C . ARG A 1 99 ? 40.522 -26.969 19.996 1.00 31.57 98 ARG A C 1
ATOM 747 O O . ARG A 1 99 ? 41.479 -27.688 20.243 1.00 32.34 98 ARG A O 1
ATOM 755 N N . LEU A 1 100 ? 40.644 -25.661 19.784 1.00 30.00 99 LEU A N 1
ATOM 756 C CA . LEU A 1 100 ? 41.936 -24.994 19.942 1.00 29.80 99 LEU A CA 1
ATOM 757 C C . LEU A 1 100 ? 42.462 -25.148 21.362 1.00 29.72 99 LEU A C 1
ATOM 758 O O . LEU A 1 100 ? 43.656 -25.332 21.570 1.00 30.32 99 LEU A O 1
ATOM 763 N N . PHE A 1 101 ? 41.560 -25.079 22.338 1.00 30.33 100 PHE A N 1
ATOM 764 C CA . PHE A 1 101 ? 41.947 -25.218 23.731 1.00 30.57 100 PHE A CA 1
ATOM 765 C C . PHE A 1 101 ? 42.400 -26.659 24.058 1.00 31.16 100 PHE A C 1
ATOM 766 O O . PHE A 1 101 ? 43.403 -26.842 24.738 1.00 30.86 100 PHE A O 1
ATOM 774 N N . MET A 1 102 ? 41.679 -27.665 23.561 1.00 31.84 101 MET A N 1
ATOM 775 C CA . MET A 1 102 ? 42.055 -29.064 23.789 1.00 34.46 101 MET A CA 1
ATOM 776 C C . MET A 1 102 ? 43.397 -29.438 23.138 1.00 32.81 101 MET A C 1
ATOM 777 O O . MET A 1 102 ? 44.088 -30.320 23.620 1.00 33.54 101 MET A O 1
ATOM 782 N N . THR A 1 103 ? 43.760 -28.776 22.041 1.00 30.48 102 THR A N 1
ATOM 783 C CA . THR A 1 103 ? 44.985 -29.121 21.327 1.00 29.36 102 THR A CA 1
ATOM 784 C C . THR A 1 103 ? 46.142 -28.204 21.725 1.00 28.76 102 THR A C 1
ATOM 785 O O . THR A 1 103 ? 47.233 -28.280 21.154 1.00 29.03 102 THR A O 1
ATOM 789 N N . GLY A 1 104 ? 45.898 -27.346 22.713 1.00 27.94 103 GLY A N 1
ATOM 790 C CA . GLY A 1 104 ? 46.931 -26.488 23.264 1.00 27.33 103 GLY A CA 1
ATOM 791 C C . GLY A 1 104 ? 47.237 -25.253 22.448 1.00 26.88 103 GLY A C 1
ATOM 792 O O . GLY A 1 104 ? 48.161 -24.530 22.768 1.00 27.01 103 GLY A O 1
ATOM 793 N N . LYS A 1 105 ? 46.458 -24.997 21.399 1.00 27.35 104 LYS A N 1
ATOM 794 C CA . LYS A 1 105 ? 46.646 -23.808 20.564 1.00 27.71 104 LYS A CA 1
ATOM 795 C C . LYS A 1 105 ? 46.112 -22.553 21.261 1.00 28.20 104 LYS A C 1
ATOM 796 O O . LYS A 1 105 ? 46.540 -21.425 20.972 1.00 27.58 104 LYS A O 1
ATOM 802 N N . LEU A 1 106 ? 45.193 -22.758 22.196 1.00 28.27 105 LEU A N 1
ATOM 803 C CA . LEU A 1 106 ? 44.611 -21.657 22.948 1.00 29.15 105 LEU A CA 1
ATOM 804 C C . LEU A 1 106 ? 44.810 -21.867 24.434 1.00 30.13 105 LEU A C 1
ATOM 805 O O . LEU A 1 106 ? 44.420 -22.898 24.972 1.00 31.26 105 LEU A O 1
ATOM 810 N N . LYS A 1 107 ? 45.415 -20.880 25.087 1.00 31.00 106 LYS A N 1
ATOM 811 C CA . LYS A 1 107 ? 45.686 -20.950 26.515 1.00 32.91 106 LYS A CA 1
ATOM 812 C C . LYS A 1 107 ? 44.837 -19.932 27.235 1.00 33.12 106 LYS A C 1
ATOM 813 O O . LYS A 1 107 ? 44.715 -18.781 26.804 1.00 32.37 106 LYS A O 1
ATOM 819 N N . VAL A 1 108 ? 44.258 -20.374 28.341 1.00 33.88 107 VAL A N 1
ATOM 820 C CA . VAL A 1 108 ? 43.317 -19.582 29.110 1.00 34.72 107 VAL A CA 1
ATOM 821 C C . VAL A 1 108 ? 43.844 -19.438 30.524 1.00 35.12 107 VAL A C 1
ATOM 822 O O . VAL A 1 108 ? 44.299 -20.406 31.117 1.00 35.68 107 VAL A O 1
ATOM 826 N N . LYS A 1 109 ? 43.798 -18.218 31.040 1.00 36.12 108 LYS A N 1
ATOM 827 C CA . LYS A 1 109 ? 44.160 -17.917 32.416 1.00 37.09 108 LYS A CA 1
ATOM 828 C C . LYS A 1 109 ? 43.071 -17.030 32.981 1.00 37.67 108 LYS A C 1
ATOM 829 O O . LYS A 1 109 ? 42.497 -16.219 32.255 1.00 34.71 108 LYS A O 1
ATOM 835 N N . GLY A 1 110 ? 42.810 -17.166 34.281 1.00 37.18 109 GLY A N 1
ATOM 836 C CA . GLY A 1 110 ? 41.933 -16.247 34.953 1.00 38.45 109 GLY A CA 1
ATOM 837 C C . GLY A 1 110 ? 40.692 -16.926 35.467 1.00 41.39 109 GLY A C 1
ATOM 838 O O . GLY A 1 110 ? 40.678 -18.140 35.744 1.00 42.89 109 GLY A O 1
ATOM 839 N N . ASN A 1 111 ? 39.644 -16.126 35.578 1.00 41.38 110 ASN A N 1
ATOM 840 C CA . ASN A 1 111 ? 38.424 -16.513 36.252 1.00 44.36 110 ASN A CA 1
ATOM 841 C C . ASN A 1 111 ? 37.582 -17.486 35.418 1.00 42.99 110 ASN A C 1
ATOM 842 O O . ASN A 1 111 ? 37.055 -17.107 34.369 1.00 39.52 110 ASN A O 1
ATOM 847 N N . VAL A 1 112 ? 37.460 -18.725 35.905 1.00 44.54 111 VAL A N 1
ATOM 848 C CA . VAL A 1 112 ? 36.706 -19.790 35.216 1.00 45.82 111 VAL A CA 1
ATOM 849 C C . VAL A 1 112 ? 35.255 -19.384 34.942 1.00 46.60 111 VAL A C 1
ATOM 850 O O . VAL A 1 112 ? 34.751 -19.641 33.855 1.00 45.34 111 VAL A O 1
ATOM 854 N N . MET A 1 113 ? 34.609 -18.739 35.911 1.00 50.18 112 MET A N 1
ATOM 855 C CA . MET A 1 113 ? 33.264 -18.186 35.721 1.00 54.85 112 MET A CA 1
ATOM 856 C C . MET A 1 113 ? 33.183 -17.262 34.500 1.00 53.52 112 MET A C 1
ATOM 857 O O . MET A 1 113 ? 32.300 -17.413 33.659 1.00 54.18 112 MET A O 1
ATOM 862 N N . LYS A 1 114 ? 34.102 -16.305 34.417 1.00 51.65 113 LYS A N 1
ATOM 863 C CA . LYS A 1 114 ? 34.121 -15.351 33.311 1.00 52.15 113 LYS A CA 1
ATOM 864 C C . LYS A 1 114 ? 34.393 -16.068 32.008 1.00 51.07 113 LYS A C 1
ATOM 865 O O . LYS A 1 114 ? 33.748 -15.784 31.011 1.00 51.23 113 LYS A O 1
ATOM 871 N N . ALA A 1 115 ? 35.338 -17.007 32.031 1.00 52.37 114 ALA A N 1
ATOM 872 C CA . ALA A 1 115 ? 35.687 -17.796 30.850 1.00 52.75 114 ALA A CA 1
ATOM 873 C C . ALA A 1 115 ? 34.455 -18.504 30.294 1.00 56.17 114 ALA A C 1
ATOM 874 O O . ALA A 1 115 ? 34.197 -18.449 29.092 1.00 58.23 114 ALA A O 1
ATOM 876 N N . ALA A 1 116 ? 33.705 -19.167 31.176 1.00 57.87 115 ALA A N 1
ATOM 877 C CA . ALA A 1 116 ? 32.462 -19.825 30.805 1.00 61.23 115 ALA A CA 1
ATOM 878 C C . ALA A 1 116 ? 31.464 -18.823 30.233 1.00 63.36 115 ALA A C 1
ATOM 879 O O . ALA A 1 116 ? 30.917 -19.037 29.155 1.00 66.08 115 ALA A O 1
ATOM 881 N N . ALA A 1 117 ? 31.248 -17.726 30.954 1.00 66.39 116 ALA A N 1
ATOM 882 C CA . ALA A 1 117 ? 30.246 -16.731 30.585 1.00 69.89 116 ALA A CA 1
ATOM 883 C C . ALA A 1 117 ? 30.502 -16.107 29.215 1.00 71.17 116 ALA A C 1
ATOM 884 O O . ALA A 1 117 ? 29.564 -15.875 28.457 1.00 71.96 116 ALA A O 1
ATOM 886 N N . ILE A 1 118 ? 31.766 -15.846 28.893 1.00 72.78 117 ILE A N 1
ATOM 887 C CA . ILE A 1 118 ? 32.086 -15.160 27.639 1.00 74.11 117 ILE A CA 1
ATOM 888 C C . ILE A 1 118 ? 31.898 -16.050 26.414 1.00 77.24 117 ILE A C 1
ATOM 889 O O . ILE A 1 118 ? 31.511 -15.567 25.350 1.00 79.87 117 ILE A O 1
ATOM 894 N N . GLU A 1 119 ? 32.145 -17.347 26.576 1.00 81.42 118 GLU A N 1
ATOM 895 C CA . GLU A 1 119 ? 31.967 -18.301 25.487 1.00 87.03 118 GLU A CA 1
ATOM 896 C C . GLU A 1 119 ? 30.470 -18.535 25.214 1.00 90.55 118 GLU A C 1
ATOM 897 O O . GLU A 1 119 ? 29.880 -19.501 25.717 1.00 94.83 118 GLU A O 1
ATOM 903 N N . GLY A 1 120 ? 29.861 -17.639 24.432 1.00 85.38 119 GLY A N 1
ATOM 904 C CA . GLY A 1 120 ? 28.442 -17.750 24.080 1.00 80.90 119 GLY A CA 1
ATOM 905 C C . GLY A 1 120 ? 27.864 -16.480 23.493 1.00 76.62 119 GLY A C 1
ATOM 906 O O . GLY A 1 120 ? 28.108 -15.387 23.997 1.00 73.60 119 GLY A O 1
ATOM 907 N N . SER B 1 2 ? 40.548 -32.633 27.912 1.00 47.57 1 SER B N 1
ATOM 908 C CA . SER B 1 2 ? 40.930 -34.033 28.307 1.00 46.57 1 SER B CA 1
ATOM 909 C C . SER B 1 2 ? 40.316 -34.578 29.607 1.00 42.79 1 SER B C 1
ATOM 910 O O . SER B 1 2 ? 40.181 -35.790 29.764 1.00 43.50 1 SER B O 1
ATOM 913 N N . LEU B 1 3 ? 39.981 -33.707 30.546 1.00 37.85 2 LEU B N 1
ATOM 914 C CA . LEU B 1 3 ? 38.955 -34.076 31.528 1.00 35.47 2 LEU B CA 1
ATOM 915 C C . LEU B 1 3 ? 37.560 -33.992 30.896 1.00 36.05 2 LEU B C 1
ATOM 916 O O . LEU B 1 3 ? 36.602 -34.557 31.430 1.00 36.69 2 LEU B O 1
ATOM 921 N N . LYS B 1 4 ? 37.457 -33.280 29.769 1.00 36.86 3 LYS B N 1
ATOM 922 C CA . LYS B 1 4 ? 36.226 -33.199 28.980 1.00 38.40 3 LYS B CA 1
ATOM 923 C C . LYS B 1 4 ? 35.765 -34.584 28.525 1.00 39.08 3 LYS B C 1
ATOM 924 O O . LYS B 1 4 ? 36.573 -35.394 28.088 1.00 38.51 3 LYS B O 1
ATOM 930 N N . VAL B 1 5 ? 34.463 -34.838 28.647 1.00 37.53 4 VAL B N 1
ATOM 931 C CA . VAL B 1 5 ? 33.846 -36.039 28.097 1.00 40.11 4 VAL B CA 1
ATOM 932 C C . VAL B 1 5 ? 32.765 -35.611 27.079 1.00 41.55 4 VAL B C 1
ATOM 933 O O . VAL B 1 5 ? 31.973 -34.690 27.344 1.00 38.78 4 VAL B O 1
ATOM 937 N N . ASP B 1 6 ? 32.757 -36.261 25.916 1.00 44.45 5 ASP B N 1
ATOM 938 C CA . ASP B 1 6 ? 31.739 -36.006 24.893 1.00 47.51 5 ASP B CA 1
ATOM 939 C C . ASP B 1 6 ? 30.348 -36.284 25.435 1.00 45.53 5 ASP B C 1
ATOM 940 O O . ASP B 1 6 ? 30.141 -37.241 26.182 1.00 44.26 5 ASP B O 1
ATOM 945 N N . GLY B 1 7 ? 29.400 -35.424 25.080 1.00 44.86 6 GLY B N 1
ATOM 946 C CA . GLY B 1 7 ? 28.040 -35.536 25.618 1.00 42.60 6 GLY B CA 1
ATOM 947 C C . GLY B 1 7 ? 27.848 -34.830 26.955 1.00 40.21 6 GLY B C 1
ATOM 948 O O . GLY B 1 7 ? 26.750 -34.865 27.531 1.00 38.91 6 GLY B O 1
ATOM 949 N N . PHE B 1 8 ? 28.916 -34.211 27.456 1.00 37.82 7 PHE B N 1
ATOM 950 C CA . PHE B 1 8 ? 28.845 -33.342 28.634 1.00 36.21 7 PHE B CA 1
ATOM 951 C C . PHE B 1 8 ? 29.479 -32.007 28.300 1.00 37.21 7 PHE B C 1
ATOM 952 O O . PHE B 1 8 ? 30.684 -31.819 28.481 1.00 37.82 7 PHE B O 1
ATOM 960 N N . THR B 1 9 ? 28.675 -31.083 27.780 1.00 40.01 8 THR B N 1
ATOM 961 C CA . THR B 1 9 ? 29.217 -29.839 27.205 1.00 41.56 8 THR B CA 1
ATOM 962 C C . THR B 1 9 ? 29.819 -28.910 28.259 1.00 39.92 8 THR B C 1
ATOM 963 O O . THR B 1 9 ? 30.635 -28.052 27.939 1.00 43.47 8 THR B O 1
ATOM 967 N N . SER B 1 10 ? 29.434 -29.084 29.512 1.00 36.60 9 SER B N 1
ATOM 968 C CA . SER B 1 10 ? 30.025 -28.286 30.579 1.00 35.84 9 SER B CA 1
ATOM 969 C C . SER B 1 10 ? 31.416 -28.822 31.034 1.00 34.76 9 SER B C 1
ATOM 970 O O . SER B 1 10 ? 32.180 -28.125 31.718 1.00 32.51 9 SER B O 1
ATOM 973 N N . SER B 1 11 ? 31.732 -30.064 30.667 1.00 34.03 10 SER B N 1
ATOM 974 C CA . SER B 1 11 ? 32.880 -30.751 31.262 1.00 32.16 10 SER B CA 1
ATOM 975 C C . SER B 1 11 ? 34.235 -30.146 30.898 1.00 32.76 10 SER B C 1
ATOM 976 O O . SER B 1 11 ? 35.220 -30.396 31.592 1.00 31.90 10 SER B O 1
ATOM 979 N N . ILE B 1 12 ? 34.297 -29.387 29.800 1.00 34.90 11 ILE B N 1
ATOM 980 C CA . ILE B 1 12 ? 35.529 -28.678 29.410 1.00 34.73 11 ILE B CA 1
ATOM 981 C C . ILE B 1 12 ? 36.015 -27.774 30.549 1.00 33.10 11 ILE B C 1
ATOM 982 O O . ILE B 1 12 ? 37.215 -27.536 30.707 1.00 33.50 11 ILE B O 1
ATOM 987 N N . ILE B 1 13 ? 35.066 -27.308 31.356 1.00 31.20 12 ILE B N 1
ATOM 988 C CA . ILE B 1 13 ? 35.338 -26.510 32.543 1.00 29.99 12 ILE B CA 1
ATOM 989 C C . ILE B 1 13 ? 36.324 -27.167 33.523 1.00 28.85 12 ILE B C 1
ATOM 990 O O . ILE B 1 13 ? 37.125 -26.459 34.176 1.00 28.26 12 ILE B O 1
ATOM 995 N N . PHE B 1 14 ? 36.261 -28.494 33.652 1.00 26.79 13 PHE B N 1
ATOM 996 C CA . PHE B 1 14 ? 37.178 -29.184 34.563 1.00 26.70 13 PHE B CA 1
ATOM 997 C C . PHE B 1 14 ? 38.646 -29.051 34.131 1.00 27.21 13 PHE B C 1
ATOM 998 O O . PHE B 1 14 ? 39.511 -28.883 34.991 1.00 25.90 13 PHE B O 1
ATOM 1006 N N . ASP B 1 15 ? 38.915 -29.077 32.824 1.00 27.43 14 ASP B N 1
ATOM 1007 C CA . ASP B 1 15 ? 40.281 -28.787 32.331 1.00 29.78 14 ASP B CA 1
ATOM 1008 C C . ASP B 1 15 ? 40.725 -27.380 32.719 1.00 28.72 14 ASP B C 1
ATOM 1009 O O . ASP B 1 15 ? 41.856 -27.183 33.154 1.00 29.36 14 ASP B O 1
ATOM 1014 N N . VAL B 1 16 ? 39.835 -26.408 32.586 1.00 28.17 15 VAL B N 1
ATOM 1015 C CA . VAL B 1 16 ? 40.196 -25.040 32.891 1.00 28.44 15 VAL B CA 1
ATOM 1016 C C . VAL B 1 16 ? 40.443 -24.880 34.391 1.00 27.59 15 VAL B C 1
ATOM 1017 O O . VAL B 1 16 ? 41.348 -24.148 34.780 1.00 27.78 15 VAL B O 1
ATOM 1021 N N . ILE B 1 17 ? 39.653 -25.580 35.215 1.00 25.52 16 ILE B N 1
ATOM 1022 C CA . ILE B 1 17 ? 39.811 -25.543 36.659 1.00 24.86 16 ILE B CA 1
ATOM 1023 C C . ILE B 1 17 ? 41.121 -26.215 37.070 1.00 25.52 16 ILE B C 1
ATOM 1024 O O . ILE B 1 17 ? 41.855 -25.704 37.933 1.00 25.58 16 ILE B O 1
ATOM 1029 N N . ARG B 1 18 ? 41.417 -27.366 36.466 1.00 25.63 17 ARG B N 1
ATOM 1030 C CA . ARG B 1 18 ? 42.671 -28.064 36.759 1.00 25.84 17 ARG B CA 1
ATOM 1031 C C . ARG B 1 18 ? 43.901 -27.211 36.433 1.00 26.48 17 ARG B C 1
ATOM 1032 O O . ARG B 1 18 ? 44.811 -27.082 37.252 1.00 24.97 17 ARG B O 1
ATOM 1040 N N . ASP B 1 19 ? 43.932 -26.649 35.223 1.00 28.55 18 ASP B N 1
ATOM 1041 C CA . ASP B 1 19 ? 45.036 -25.750 34.817 1.00 29.64 18 ASP B CA 1
ATOM 1042 C C . ASP B 1 19 ? 45.213 -24.580 35.779 1.00 29.50 18 ASP B C 1
ATOM 1043 O O . ASP B 1 19 ? 46.342 -24.221 36.094 1.00 30.02 18 ASP B O 1
ATOM 1048 N N . GLY B 1 20 ? 44.100 -23.984 36.224 1.00 27.68 19 GLY B N 1
ATOM 1049 C CA . GLY B 1 20 ? 44.145 -22.844 37.130 1.00 27.54 19 GLY B CA 1
ATOM 1050 C C . GLY B 1 20 ? 44.685 -23.228 38.502 1.00 27.40 19 GLY B C 1
ATOM 1051 O O . GLY B 1 20 ? 45.572 -22.569 39.034 1.00 28.41 19 GLY B O 1
ATOM 1052 N N . LEU B 1 21 ? 44.147 -24.300 39.063 1.00 26.73 20 LEU B N 1
ATOM 1053 C CA . LEU B 1 21 ? 44.528 -24.787 40.388 1.00 27.33 20 LEU B CA 1
ATOM 1054 C C . LEU B 1 21 ? 45.948 -25.344 40.453 1.00 27.90 20 LEU B C 1
ATOM 1055 O O . LEU B 1 21 ? 46.620 -25.165 41.471 1.00 28.02 20 LEU B O 1
ATOM 1060 N N . ASN B 1 22 ? 46.385 -26.022 39.381 1.00 27.43 21 ASN B N 1
ATOM 1061 C CA . ASN B 1 22 ? 47.687 -26.684 39.342 1.00 28.89 21 ASN B CA 1
ATOM 1062 C C . ASN B 1 22 ? 48.832 -25.762 38.904 1.00 30.25 21 ASN B C 1
ATOM 1063 O O . ASN B 1 22 ? 50.012 -26.101 39.065 1.00 30.24 21 ASN B O 1
ATOM 1068 N N . ASP B 1 23 ? 48.486 -24.621 38.311 1.00 30.58 22 ASP B N 1
ATOM 1069 C CA . ASP B 1 23 ? 49.477 -23.611 37.958 1.00 31.09 22 ASP B CA 1
ATOM 1070 C C . ASP B 1 23 ? 50.440 -23.419 39.142 1.00 31.59 22 ASP B C 1
ATOM 1071 O O . ASP B 1 23 ? 49.989 -23.090 40.246 1.00 30.48 22 ASP B O 1
ATOM 1076 N N . PRO B 1 24 ? 51.764 -23.647 38.926 1.00 31.90 23 PRO B N 1
ATOM 1077 C CA . PRO B 1 24 ? 52.667 -23.551 40.064 1.00 33.42 23 PRO B CA 1
ATOM 1078 C C . PRO B 1 24 ? 52.700 -22.149 40.683 1.00 35.11 23 PRO B C 1
ATOM 1079 O O . PRO B 1 24 ? 53.014 -22.015 41.869 1.00 35.46 23 PRO B O 1
ATOM 1083 N N . SER B 1 25 ? 52.343 -21.123 39.905 1.00 36.09 24 SER B N 1
ATOM 1084 C CA . SER B 1 25 ? 52.157 -19.761 40.454 1.00 38.34 24 SER B CA 1
ATOM 1085 C C . SER B 1 25 ? 50.984 -19.638 41.425 1.00 37.84 24 SER B C 1
ATOM 1086 O O . SER B 1 25 ? 50.838 -18.621 42.092 1.00 39.66 24 SER B O 1
ATOM 1089 N N . GLN B 1 26 ? 50.145 -20.658 41.493 1.00 36.49 25 GLN B N 1
ATOM 1090 C CA . GLN B 1 26 ? 49.015 -20.656 42.416 1.00 36.79 25 GLN B CA 1
ATOM 1091 C C . GLN B 1 26 ? 49.319 -21.423 43.695 1.00 36.87 25 GLN B C 1
ATOM 1092 O O . GLN B 1 26 ? 48.419 -21.699 44.484 1.00 38.10 25 GLN B O 1
ATOM 1098 N N . ALA B 1 27 ? 50.589 -21.759 43.904 1.00 36.96 26 ALA B N 1
ATOM 1099 C CA . ALA B 1 27 ? 50.992 -22.580 45.049 1.00 37.76 26 ALA B CA 1
ATOM 1100 C C . ALA B 1 27 ? 50.411 -22.105 46.388 1.00 37.98 26 ALA B C 1
ATOM 1101 O O . ALA B 1 27 ? 49.908 -22.915 47.163 1.00 37.72 26 ALA B O 1
ATOM 1103 N N . LYS B 1 28 ? 50.489 -20.800 46.651 1.00 39.18 27 LYS B N 1
ATOM 1104 C CA . LYS B 1 28 ? 50.014 -20.231 47.911 1.00 40.53 27 LYS B CA 1
ATOM 1105 C C . LYS B 1 28 ? 48.501 -20.361 48.044 1.00 40.31 27 LYS B C 1
ATOM 1106 O O . LYS B 1 28 ? 47.992 -20.846 49.068 1.00 40.13 27 LYS B O 1
ATOM 1112 N N . GLN B 1 29 ? 47.806 -19.946 46.984 1.00 40.23 28 GLN B N 1
ATOM 1113 C CA . GLN B 1 29 ? 46.351 -19.968 46.901 1.00 39.66 28 GLN B CA 1
ATOM 1114 C C . GLN B 1 29 ? 45.860 -21.405 47.026 1.00 39.24 28 GLN B C 1
ATOM 1115 O O . GLN B 1 29 ? 44.897 -21.677 47.745 1.00 40.30 28 GLN B O 1
ATOM 1121 N N . LYS B 1 30 ? 46.534 -22.323 46.333 1.00 36.87 29 LYS B N 1
ATOM 1122 C CA . LYS B 1 30 ? 46.181 -23.728 46.388 1.00 35.12 29 LYS B CA 1
ATOM 1123 C C . LYS B 1 30 ? 46.229 -24.218 47.835 1.00 35.79 29 LYS B C 1
ATOM 1124 O O . LYS B 1 30 ? 45.257 -24.810 48.326 1.00 34.76 29 LYS B O 1
ATOM 1130 N N . ALA B 1 31 ? 47.348 -23.946 48.513 1.00 36.42 30 ALA B N 1
ATOM 1131 C CA . ALA B 1 31 ? 47.533 -24.350 49.910 1.00 39.16 30 ALA B CA 1
ATOM 1132 C C . ALA B 1 31 ? 46.494 -23.705 50.843 1.00 40.28 30 ALA B C 1
ATOM 1133 O O . ALA B 1 31 ? 45.966 -24.375 51.722 1.00 40.50 30 ALA B O 1
ATOM 1135 N N . GLU B 1 32 ? 46.198 -22.423 50.643 1.00 40.98 31 GLU B N 1
ATOM 1136 C CA . GLU B 1 32 ? 45.190 -21.747 51.466 1.00 43.98 31 GLU B CA 1
ATOM 1137 C C . GLU B 1 32 ? 43.804 -22.333 51.266 1.00 42.65 31 GLU B C 1
ATOM 1138 O O . GLU B 1 32 ? 43.031 -22.417 52.216 1.00 45.36 31 GLU B O 1
ATOM 1144 N N . SER B 1 33 ? 43.508 -22.754 50.038 1.00 40.30 32 SER B N 1
ATOM 1145 C CA . SER B 1 33 ? 42.232 -23.361 49.708 1.00 39.81 32 SER B CA 1
ATOM 1146 C C . SER B 1 33 ? 42.054 -24.735 50.336 1.00 40.02 32 SER B C 1
ATOM 1147 O O . SER B 1 33 ? 40.985 -25.038 50.864 1.00 39.82 32 SER B O 1
ATOM 1150 N N . ILE B 1 34 ? 43.096 -25.562 50.276 1.00 38.94 33 ILE B N 1
ATOM 1151 C CA . ILE B 1 34 ? 43.072 -26.860 50.926 1.00 39.68 33 ILE B CA 1
ATOM 1152 C C . ILE B 1 34 ? 42.862 -26.679 52.433 1.00 41.79 33 ILE B C 1
ATOM 1153 O O . ILE B 1 34 ? 42.087 -27.405 53.051 1.00 40.44 33 ILE B O 1
ATOM 1158 N N . LYS B 1 35 ? 43.529 -25.680 53.000 1.00 44.26 34 LYS B N 1
ATOM 1159 C CA . LYS B 1 35 ? 43.382 -25.351 54.419 1.00 48.32 34 LYS B CA 1
ATOM 1160 C C . LYS B 1 35 ? 41.927 -24.989 54.736 1.00 47.73 34 LYS B C 1
ATOM 1161 O O . LYS B 1 35 ? 41.350 -25.515 55.682 1.00 48.96 34 LYS B O 1
ATOM 1167 N N . LYS B 1 36 ? 41.340 -24.108 53.931 1.00 46.62 35 LYS B N 1
ATOM 1168 C CA . LYS B 1 36 ? 39.943 -23.697 54.097 1.00 47.85 35 LYS B CA 1
ATOM 1169 C C . LYS B 1 36 ? 38.919 -24.823 53.855 1.00 46.26 35 LYS 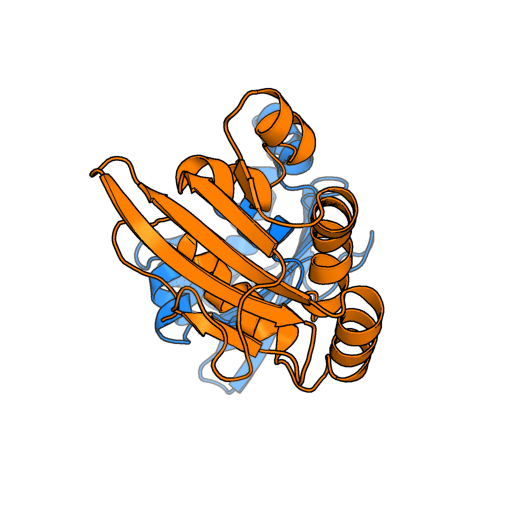B C 1
ATOM 1170 O O . LYS B 1 36 ? 38.053 -25.056 54.699 1.00 45.85 35 LYS B O 1
ATOM 1176 N N . ALA B 1 37 ? 39.044 -25.533 52.732 1.00 42.70 36 ALA B N 1
ATOM 1177 C CA . ALA B 1 37 ? 38.060 -26.541 52.325 1.00 40.36 36 ALA B CA 1
ATOM 1178 C C . ALA B 1 37 ? 38.224 -27.862 53.059 1.00 41.11 36 ALA B C 1
ATOM 1179 O O . ALA B 1 37 ? 37.247 -28.446 53.516 1.00 40.47 36 ALA B O 1
ATOM 1181 N N . ASN B 1 38 ? 39.467 -28.333 53.157 1.00 41.85 37 ASN B N 1
ATOM 1182 C CA . ASN B 1 38 ? 39.780 -29.626 53.764 1.00 43.37 37 ASN B CA 1
ATOM 1183 C C . ASN B 1 38 ? 38.795 -30.702 53.331 1.00 42.34 37 ASN B C 1
ATOM 1184 O O . ASN B 1 38 ? 38.137 -31.339 54.159 1.00 44.85 37 ASN B O 1
ATOM 1189 N N . ALA B 1 39 ? 38.678 -30.887 52.024 1.00 39.24 38 ALA B N 1
ATOM 1190 C CA . ALA B 1 39 ? 37.596 -31.695 51.481 1.00 37.57 38 ALA B CA 1
ATOM 1191 C C . ALA B 1 39 ? 37.903 -32.191 50.084 1.00 35.32 38 ALA B C 1
ATOM 1192 O O . ALA B 1 39 ? 38.530 -31.491 49.280 1.00 34.75 38 ALA B O 1
ATOM 1194 N N . ILE B 1 40 ? 37.457 -33.410 49.812 1.00 34.94 39 ILE B N 1
ATOM 1195 C CA . ILE B 1 40 ? 37.422 -33.952 48.457 1.00 32.97 39 ILE B CA 1
ATOM 1196 C C . ILE B 1 40 ? 35.967 -33.884 48.007 1.00 32.11 39 ILE B C 1
ATOM 1197 O O . ILE B 1 40 ? 35.075 -34.424 48.680 1.00 32.50 39 ILE B O 1
ATOM 1202 N N . ILE B 1 41 ? 35.743 -33.209 46.884 1.00 29.45 40 ILE B N 1
ATOM 1203 C CA . ILE B 1 41 ? 34.407 -32.932 46.381 1.00 28.88 40 ILE B CA 1
ATOM 1204 C C . ILE B 1 41 ? 34.260 -33.657 45.059 1.00 28.75 40 ILE B C 1
ATOM 1205 O O . ILE B 1 41 ? 35.117 -33.507 44.181 1.00 28.47 40 ILE B O 1
ATOM 1210 N N . VAL B 1 42 ? 33.204 -34.461 44.934 1.00 28.18 41 VAL B N 1
ATOM 1211 C CA . VAL B 1 42 ? 32.919 -35.176 43.696 1.00 27.99 41 VAL B CA 1
ATOM 1212 C C . VAL B 1 42 ? 31.683 -34.570 43.033 1.00 28.39 41 VAL B C 1
ATOM 1213 O O . VAL B 1 42 ? 30.667 -34.287 43.699 1.00 27.00 41 VAL B O 1
ATOM 1217 N N . PHE B 1 43 ? 31.810 -34.312 41.729 1.00 27.71 42 PHE B N 1
ATOM 1218 C CA . PHE B 1 43 ? 30.726 -33.786 40.909 1.00 27.33 42 PHE B CA 1
ATOM 1219 C C . PHE B 1 43 ? 30.214 -34.944 40.075 1.00 27.40 42 PHE B C 1
ATOM 1220 O O . PHE B 1 43 ? 30.979 -35.536 39.305 1.00 28.16 42 PHE B O 1
ATOM 1228 N N . ASN B 1 44 ? 28.934 -35.272 40.221 1.00 26.45 43 ASN B N 1
ATOM 1229 C CA . ASN B 1 44 ? 28.307 -36.284 39.378 1.00 27.15 43 ASN B CA 1
ATOM 1230 C C . ASN B 1 44 ? 27.397 -35.579 38.406 1.00 26.40 43 ASN B C 1
ATOM 1231 O O . ASN B 1 44 ? 26.353 -35.036 38.788 1.00 26.78 43 ASN B O 1
ATOM 1236 N N . LEU B 1 45 ? 27.786 -35.563 37.148 1.00 27.01 44 LEU B N 1
ATOM 1237 C CA . LEU B 1 45 ? 26.977 -34.869 36.161 1.00 27.07 44 LEU B CA 1
ATOM 1238 C C . LEU B 1 45 ? 26.069 -35.854 35.439 1.00 28.58 44 LEU B C 1
ATOM 1239 O O . LEU B 1 45 ? 26.461 -36.996 35.191 1.00 28.24 44 LEU B O 1
ATOM 1244 N N . LYS B 1 46 ? 24.840 -35.414 35.144 1.00 28.39 45 LYS B N 1
ATOM 1245 C CA . LYS B 1 46 ? 23.876 -36.239 34.412 1.00 29.96 45 LYS B CA 1
ATOM 1246 C C . LYS B 1 46 ? 23.537 -35.541 33.129 1.00 30.36 45 LYS B C 1
ATOM 1247 O O . LYS B 1 46 ? 23.282 -34.336 33.125 1.00 29.96 45 LYS B O 1
ATOM 1253 N N . ASN B 1 47 ? 23.521 -36.271 32.025 1.00 32.16 46 ASN B N 1
ATOM 1254 C CA . ASN B 1 47 ? 23.083 -35.624 30.803 1.00 33.82 46 ASN B CA 1
ATOM 1255 C C . ASN B 1 47 ? 21.730 -36.134 30.344 1.00 36.28 46 ASN B C 1
ATOM 1256 O O . ASN B 1 47 ? 21.161 -37.055 30.967 1.00 36.48 46 ASN B O 1
ATOM 1261 N N . LYS B 1 48 ? 21.220 -35.533 29.270 1.00 38.42 47 LYS B N 1
ATOM 1262 C CA . LYS B 1 48 ? 19.888 -35.847 28.751 1.00 41.69 47 LYS B CA 1
ATOM 1263 C C . LYS B 1 48 ? 19.796 -37.236 28.139 1.00 43.73 47 LYS B C 1
ATOM 1264 O O . LYS B 1 48 ? 18.708 -37.794 28.024 1.00 45.49 47 LYS B O 1
ATOM 1270 N N . ALA B 1 49 ? 20.926 -37.789 27.715 1.00 44.08 48 ALA B N 1
ATOM 1271 C CA . ALA B 1 49 ? 20.920 -39.136 27.158 1.00 46.23 48 ALA B CA 1
ATOM 1272 C C . ALA B 1 49 ? 20.874 -40.176 28.286 1.00 46.16 48 ALA B C 1
ATOM 1273 O O . ALA B 1 49 ? 20.898 -41.374 28.026 1.00 48.58 48 ALA B O 1
ATOM 1275 N N . GLY B 1 50 ? 20.795 -39.703 29.532 1.00 44.74 49 GLY B N 1
ATOM 1276 C CA . GLY B 1 50 ? 20.701 -40.570 30.714 1.00 43.35 49 GLY B CA 1
ATOM 1277 C C . GLY B 1 50 ? 22.040 -41.103 31.211 1.00 43.28 49 GLY B C 1
ATOM 1278 O O . GLY B 1 50 ? 22.076 -42.080 31.949 1.00 43.07 49 GLY B O 1
ATOM 1279 N N . LYS B 1 51 ? 23.145 -40.470 30.817 1.00 41.94 50 LYS B N 1
ATOM 1280 C CA . LYS B 1 51 ? 24.472 -40.902 31.277 1.00 42.16 50 LYS B CA 1
ATOM 1281 C C . LYS B 1 51 ? 24.937 -40.166 32.529 1.00 37.94 50 LYS B C 1
ATOM 1282 O O . LYS B 1 51 ? 24.553 -39.022 32.760 1.00 34.78 50 LYS B O 1
ATOM 1288 N N . THR B 1 52 ? 25.757 -40.844 33.331 1.00 37.83 51 THR B N 1
ATOM 1289 C CA . THR B 1 52 ? 26.430 -40.223 34.473 1.00 35.98 51 THR B CA 1
ATOM 1290 C C . THR B 1 52 ? 27.945 -40.229 34.294 1.00 36.63 51 THR B C 1
ATOM 1291 O O . THR B 1 52 ? 28.516 -41.235 33.900 1.00 37.70 51 THR B O 1
ATOM 1295 N N . GLU B 1 53 ? 28.582 -39.094 34.593 1.00 35.57 52 GLU B N 1
ATOM 1296 C CA . GLU B 1 53 ? 30.046 -38.976 34.618 1.00 35.34 52 GLU B CA 1
ATOM 1297 C C . GLU B 1 53 ? 30.485 -38.143 35.824 1.00 33.19 52 GLU B C 1
ATOM 1298 O O . GLU B 1 53 ? 29.824 -37.170 36.197 1.00 30.89 52 GLU B O 1
ATOM 1304 N N . SER B 1 54 ? 31.609 -38.517 36.417 1.00 32.49 53 SER B N 1
ATOM 1305 C CA . SER B 1 54 ? 32.059 -37.866 37.633 1.00 31.77 53 SER B CA 1
ATOM 1306 C C . SER B 1 54 ? 33.477 -37.315 37.552 1.00 31.61 53 SER B C 1
ATOM 1307 O O . SER B 1 54 ? 34.327 -37.839 36.830 1.00 33.04 53 SER B O 1
ATOM 1310 N N . TRP B 1 55 ? 33.704 -36.240 38.300 1.00 30.68 54 TRP B N 1
ATOM 1311 C CA . TRP B 1 55 ? 35.018 -35.626 38.448 1.00 30.51 54 TRP B CA 1
ATOM 1312 C C . TRP B 1 55 ? 35.227 -35.356 39.900 1.00 30.89 54 TRP B C 1
ATOM 1313 O O . TRP B 1 55 ? 34.262 -35.160 40.651 1.00 30.80 54 TRP B O 1
ATOM 1324 N N . TYR B 1 56 ? 36.485 -35.344 40.313 1.00 30.49 55 TYR B N 1
ATOM 1325 C CA . TYR B 1 56 ? 36.821 -34.993 41.674 1.00 30.27 55 TYR B CA 1
ATOM 1326 C C . TYR B 1 56 ? 37.697 -33.754 41.760 1.00 29.55 55 TYR B C 1
ATOM 1327 O O . TYR B 1 56 ? 38.485 -33.432 40.860 1.00 27.74 55 TYR B O 1
ATOM 1336 N N . LEU B 1 57 ? 37.517 -33.053 42.866 1.00 28.80 56 LEU B N 1
ATOM 1337 C CA . LEU B 1 57 ? 38.268 -31.882 43.187 1.00 29.61 56 LEU B CA 1
ATOM 1338 C C . LEU B 1 57 ? 38.813 -32.168 44.588 1.00 30.65 56 LEU B C 1
ATOM 1339 O O . LEU B 1 57 ? 38.056 -32.250 45.575 1.00 29.72 56 LEU B O 1
ATOM 1344 N N . ASP B 1 58 ? 40.119 -32.390 44.655 1.00 31.66 57 ASP B N 1
ATOM 1345 C CA . ASP B 1 58 ? 40.771 -32.731 45.913 1.00 33.56 57 ASP B CA 1
ATOM 1346 C C . ASP B 1 58 ? 41.331 -31.459 46.521 1.00 34.23 57 ASP B C 1
ATOM 1347 O O . ASP B 1 58 ? 42.426 -31.012 46.149 1.00 34.82 57 ASP B O 1
ATOM 1352 N N . LEU B 1 59 ? 40.573 -30.876 47.438 1.00 32.92 58 LEU B N 1
ATOM 1353 C CA . LEU B 1 59 ? 41.064 -29.752 48.215 1.00 34.37 58 LEU B CA 1
ATOM 1354 C C . LEU B 1 59 ? 41.340 -30.192 49.653 1.00 36.16 58 LEU B C 1
ATOM 1355 O O . LEU B 1 59 ? 40.973 -29.509 50.608 1.00 37.49 58 LEU B O 1
ATOM 1360 N N . LYS B 1 60 ? 41.990 -31.339 49.800 1.00 37.97 59 LYS B N 1
ATOM 1361 C CA . LYS B 1 60 ? 42.212 -31.915 51.126 1.00 40.98 59 LYS B CA 1
ATOM 1362 C C . LYS B 1 60 ? 43.645 -32.377 51.300 1.00 42.77 59 LYS B C 1
ATOM 1363 O O . LYS B 1 60 ? 44.220 -32.261 52.376 1.00 43.88 59 LYS B O 1
ATOM 1369 N N . ASN B 1 61 ? 44.212 -32.918 50.231 1.00 43.21 60 ASN B N 1
ATOM 1370 C CA . ASN B 1 61 ? 45.568 -33.406 50.275 1.00 45.70 60 ASN B CA 1
ATOM 1371 C C . ASN B 1 61 ? 46.538 -32.428 49.621 1.00 46.73 60 ASN B C 1
ATOM 1372 O O . ASN B 1 61 ? 46.982 -31.481 50.262 1.00 47.83 60 ASN B O 1
ATOM 1377 N N . ASP B 1 62 ? 46.848 -32.638 48.348 1.00 48.60 61 ASP B N 1
ATOM 1378 C CA . ASP B 1 62 ? 47.867 -31.837 47.678 1.00 50.34 61 ASP B CA 1
ATOM 1379 C C . ASP B 1 62 ? 47.263 -30.826 46.703 1.00 47.85 61 ASP B C 1
ATOM 1380 O O . ASP B 1 62 ? 47.921 -29.867 46.298 1.00 47.03 61 ASP B O 1
ATOM 1385 N N . GLY B 1 63 ? 45.992 -31.017 46.370 1.00 45.86 62 GLY B N 1
ATOM 1386 C CA . GLY B 1 63 ? 45.344 -30.190 45.366 1.00 43.10 62 GLY B CA 1
ATOM 1387 C C . GLY B 1 63 ? 45.487 -30.936 44.060 1.00 43.65 62 GLY B C 1
ATOM 1388 O O . GLY B 1 63 ? 46.620 -31.133 43.556 1.00 44.47 62 GLY B O 1
ATOM 1389 N N . ASP B 1 64 ? 44.343 -31.395 43.555 1.00 38.31 63 ASP B N 1
ATOM 1390 C CA . ASP B 1 64 ? 44.238 -32.115 42.292 1.00 36.98 63 ASP B CA 1
ATOM 1391 C C . ASP B 1 64 ? 42.815 -31.998 41.765 1.00 33.98 63 ASP B C 1
ATOM 1392 O O . ASP B 1 64 ? 41.878 -31.849 42.547 1.00 32.55 63 ASP B O 1
ATOM 1397 N N . VAL B 1 65 ? 42.671 -32.041 40.441 1.00 32.42 64 VAL B N 1
ATOM 1398 C CA . VAL B 1 65 ? 41.376 -32.210 39.772 1.00 31.12 64 VAL B CA 1
ATOM 1399 C C . VAL B 1 65 ? 41.535 -33.368 38.785 1.00 32.25 64 VAL B C 1
ATOM 1400 O O . VAL B 1 65 ? 42.500 -33.405 38.020 1.00 32.65 64 VAL B O 1
ATOM 1404 N N . GLY B 1 66 ? 40.608 -34.318 38.812 1.00 31.03 65 GLY B N 1
ATOM 1405 C CA . GLY B 1 66 ? 40.680 -35.473 37.917 1.00 32.10 65 GLY B CA 1
ATOM 1406 C C . GLY B 1 66 ? 39.316 -36.086 37.623 1.00 33.03 65 GLY B C 1
ATOM 1407 O O . GLY B 1 66 ? 38.274 -35.650 38.156 1.00 31.12 65 GLY B O 1
ATOM 1408 N N . LYS B 1 67 ? 39.336 -37.112 36.787 1.00 33.07 66 LYS B N 1
ATOM 1409 C CA . LYS B 1 67 ? 38.145 -37.788 36.319 1.00 35.65 66 LYS B CA 1
ATOM 1410 C C . LYS B 1 67 ? 37.875 -38.928 37.282 1.00 36.89 66 LYS B C 1
ATOM 1411 O O . LYS B 1 67 ? 38.806 -39.592 37.709 1.00 38.93 66 LYS B O 1
ATOM 1417 N N . GLY B 1 68 ? 36.614 -39.147 37.636 1.00 37.40 67 GLY B N 1
ATOM 1418 C CA . GLY B 1 68 ? 36.253 -40.242 38.534 1.00 38.67 67 GLY B CA 1
ATOM 1419 C C . GLY B 1 68 ? 35.413 -39.794 39.716 1.00 39.06 67 GLY B C 1
ATOM 1420 O O . GLY B 1 68 ? 35.395 -38.603 40.077 1.00 36.40 67 GLY B O 1
ATOM 1421 N N . ASN B 1 69 ? 34.721 -40.748 40.330 1.00 40.88 68 ASN B N 1
ATOM 1422 C CA . ASN B 1 69 ? 33.851 -40.436 41.464 1.00 43.62 68 ASN B CA 1
ATOM 1423 C C . ASN B 1 69 ? 34.578 -40.555 42.802 1.00 45.25 68 ASN B C 1
ATOM 1424 O O . ASN B 1 69 ? 33.950 -40.675 43.845 1.00 45.18 68 ASN B O 1
ATOM 1429 N N . LYS B 1 70 ? 35.904 -40.478 42.753 1.00 48.33 69 LYS B N 1
ATOM 1430 C CA . LYS B 1 70 ? 36.755 -40.816 43.880 1.00 52.76 69 LYS B CA 1
ATOM 1431 C C . LYS B 1 70 ? 38.134 -40.232 43.636 1.00 51.57 69 LYS B C 1
ATOM 1432 O O . LYS B 1 70 ? 38.710 -40.454 42.576 1.00 54.96 69 LYS B O 1
ATOM 1438 N N . SER B 1 71 ? 38.668 -39.497 44.601 1.00 49.02 70 SER B N 1
ATOM 1439 C CA . SER B 1 71 ? 40.079 -39.144 44.561 1.00 49.22 70 SER B CA 1
ATOM 1440 C C . SER B 1 71 ? 40.911 -40.431 44.683 1.00 51.98 70 SER B C 1
ATOM 1441 O O . SER B 1 71 ? 40.455 -41.395 45.299 1.00 53.86 70 SER B O 1
ATOM 1444 N N . PRO B 1 72 ? 42.117 -40.465 44.078 1.00 52.66 71 PRO B N 1
ATOM 1445 C CA . PRO B 1 72 ? 43.047 -41.558 44.373 1.00 55.84 71 PRO B CA 1
ATOM 1446 C C . PRO B 1 72 ? 43.631 -41.461 45.781 1.00 57.19 71 PRO B C 1
ATOM 1447 O O . PRO B 1 72 ? 44.184 -42.433 46.270 1.00 59.07 71 PRO B O 1
ATOM 1451 N N . LYS B 1 73 ? 43.516 -40.301 46.426 1.00 56.50 72 LYS B N 1
ATOM 1452 C CA . LYS B 1 73 ? 43.994 -40.152 47.807 1.00 58.44 72 LYS B CA 1
ATOM 1453 C C . LYS B 1 73 ? 42.870 -40.234 48.848 1.00 59.28 72 LYS B C 1
ATOM 1454 O O . LYS B 1 73 ? 43.073 -39.883 50.008 1.00 61.03 72 LYS B O 1
ATOM 1460 N N . GLY B 1 74 ? 41.685 -40.683 48.434 1.00 58.41 73 GLY B N 1
ATOM 1461 C CA . GLY B 1 74 ? 40.572 -40.872 49.369 1.00 57.85 73 GLY B CA 1
ATOM 1462 C C . GLY B 1 74 ? 39.178 -40.637 48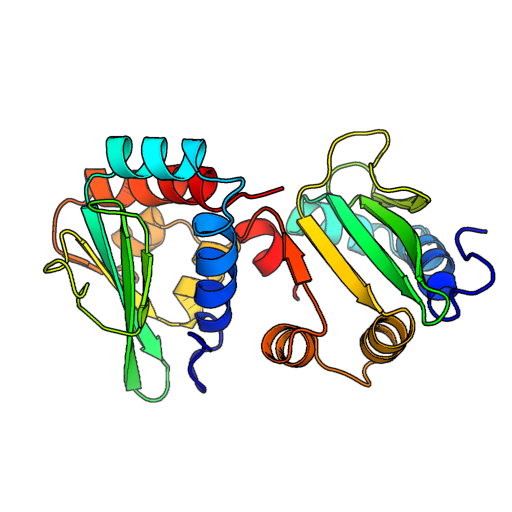.817 1.00 54.79 73 GLY B C 1
ATOM 1463 O O . GLY B 1 74 ? 39.007 -40.057 47.740 1.00 53.77 73 GLY B O 1
ATOM 1464 N N . ASP B 1 75 ? 38.174 -41.096 49.564 1.00 55.65 74 ASP B N 1
ATOM 1465 C CA . ASP B 1 75 ? 36.768 -40.943 49.174 1.00 53.25 74 ASP B CA 1
ATOM 1466 C C . ASP B 1 75 ? 36.295 -39.490 49.274 1.00 48.51 74 ASP B C 1
ATOM 1467 O O . ASP B 1 75 ? 36.864 -38.684 50.015 1.00 47.26 74 ASP B O 1
ATOM 1472 N N . ALA B 1 76 ? 35.243 -39.179 48.524 1.00 45.16 75 ALA B N 1
ATOM 1473 C CA . ALA B 1 76 ? 34.578 -37.881 48.574 1.00 41.64 75 ALA B CA 1
ATOM 1474 C C . ALA B 1 76 ? 34.113 -37.518 49.981 1.00 41.25 75 ALA B C 1
ATOM 1475 O O . ALA B 1 76 ? 33.571 -38.353 50.682 1.00 43.40 75 ALA B O 1
ATOM 1477 N N . ASP B 1 77 ? 34.326 -36.276 50.395 1.00 39.83 76 ASP B N 1
ATOM 1478 C CA . ASP B 1 77 ? 33.603 -35.739 51.547 1.00 39.12 76 ASP B CA 1
ATOM 1479 C C . ASP B 1 77 ? 32.233 -35.212 51.132 1.00 37.26 76 ASP B C 1
ATOM 1480 O O . ASP B 1 77 ? 31.243 -35.388 51.845 1.00 39.05 76 ASP B O 1
ATOM 1485 N N . ILE B 1 78 ? 32.185 -34.566 49.971 1.00 34.76 77 ILE B N 1
ATOM 1486 C CA . ILE B 1 78 ? 30.972 -33.992 49.447 1.00 33.07 77 ILE B CA 1
ATOM 1487 C C . ILE B 1 78 ? 30.718 -34.535 48.052 1.00 31.90 77 ILE B C 1
ATOM 1488 O O . ILE B 1 78 ? 31.631 -34.628 47.234 1.00 31.18 77 ILE B O 1
ATOM 1493 N N . GLN B 1 79 ? 29.470 -34.886 47.784 1.00 31.78 78 GLN B N 1
ATOM 1494 C CA . GLN B 1 79 ? 29.061 -35.261 46.441 1.00 32.15 78 GLN B CA 1
ATOM 1495 C C . GLN B 1 79 ? 27.994 -34.298 45.958 1.00 30.29 78 GLN B C 1
ATOM 1496 O O . GLN B 1 79 ? 27.005 -34.060 46.656 1.00 31.58 78 GLN B O 1
ATOM 1502 N N . LEU B 1 80 ? 28.210 -33.743 44.770 1.00 27.39 79 LEU B N 1
ATOM 1503 C CA . LEU B 1 80 ? 27.272 -32.823 44.154 1.00 26.38 79 LEU B CA 1
ATOM 1504 C C . LEU B 1 80 ? 26.749 -33.473 42.876 1.00 26.21 79 LEU B C 1
ATOM 1505 O O . LEU B 1 80 ? 27.538 -33.810 41.977 1.00 26.05 79 LEU B O 1
ATOM 1510 N N . THR B 1 81 ? 25.427 -33.640 42.788 1.00 24.59 80 THR B N 1
ATOM 1511 C CA . THR B 1 81 ? 24.792 -34.260 41.615 1.00 24.56 80 THR B CA 1
ATOM 1512 C C . THR B 1 81 ? 23.806 -33.310 40.952 1.00 24.04 80 THR B C 1
ATOM 1513 O O . THR B 1 81 ? 22.866 -32.827 41.592 1.00 25.41 80 THR B O 1
ATOM 1517 N N . LEU B 1 82 ? 24.016 -33.033 39.674 1.00 23.51 81 LEU B N 1
ATOM 1518 C CA . LEU B 1 82 ? 23.161 -32.112 38.944 1.00 23.90 81 LEU B CA 1
ATOM 1519 C C . LEU B 1 82 ? 23.355 -32.393 37.474 1.00 24.96 81 LEU B C 1
ATOM 1520 O O . LEU B 1 82 ? 24.232 -33.159 37.105 1.00 25.55 81 LEU B O 1
ATOM 1525 N N . SER B 1 83 ? 22.552 -31.767 36.628 1.00 25.52 82 SER B N 1
ATOM 1526 C CA . SER B 1 83 ? 22.638 -32.036 35.209 1.00 27.36 82 SER B CA 1
ATOM 1527 C C . SER B 1 83 ? 23.799 -31.261 34.604 1.00 26.85 82 SER B C 1
ATOM 1528 O O . SER B 1 83 ? 24.247 -30.263 35.162 1.00 25.44 82 SER B O 1
ATOM 1531 N N . ASP B 1 84 ? 24.271 -31.739 33.458 1.00 28.66 83 ASP B N 1
ATOM 1532 C CA . ASP B 1 84 ? 25.259 -31.031 32.647 1.00 30.05 83 ASP B CA 1
ATOM 1533 C C . ASP B 1 84 ? 24.823 -29.570 32.448 1.00 30.80 83 ASP B C 1
ATOM 1534 O O . ASP B 1 84 ? 25.599 -28.645 32.695 1.00 29.92 83 ASP B O 1
ATOM 1539 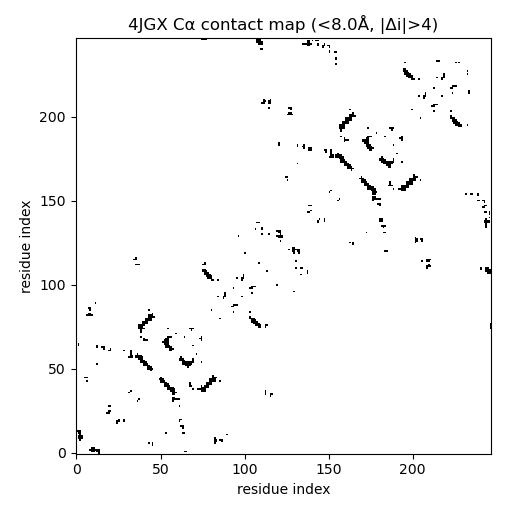N N . ASP B 1 85 ? 23.577 -29.382 32.001 1.00 32.84 84 ASP B N 1
ATOM 1540 C CA . ASP B 1 85 ? 23.016 -28.062 31.730 1.00 35.06 84 ASP B CA 1
ATOM 1541 C C . ASP B 1 85 ? 23.145 -27.141 32.936 1.00 33.60 84 ASP B C 1
ATOM 1542 O O . ASP B 1 85 ? 23.667 -26.022 32.815 1.00 33.04 84 ASP B O 1
ATOM 1547 N N . HIS B 1 86 ? 22.671 -27.618 34.089 1.00 32.21 85 HIS B N 1
ATOM 1548 C CA . HIS B 1 86 ? 22.714 -26.832 35.325 1.00 31.84 85 HIS B CA 1
ATOM 1549 C C . HIS B 1 86 ? 24.104 -26.583 35.814 1.00 31.17 85 HIS B C 1
ATOM 1550 O O . HIS B 1 86 ? 24.377 -25.533 36.399 1.00 32.21 85 HIS B O 1
ATOM 1557 N N . PHE B 1 87 ? 25.002 -27.539 35.630 1.00 30.63 86 PHE B N 1
ATOM 1558 C CA . PHE B 1 87 ? 26.397 -27.278 36.002 1.00 30.80 86 PHE B CA 1
ATOM 1559 C C . PHE B 1 87 ? 26.968 -26.124 35.160 1.00 30.91 86 PHE B C 1
ATOM 1560 O O . PHE B 1 87 ? 27.606 -25.214 35.686 1.00 31.94 86 PHE B O 1
ATOM 1568 N N . GLN B 1 88 ? 26.710 -26.154 33.864 1.00 32.82 87 GLN B N 1
ATOM 1569 C CA . GLN B 1 88 ? 27.087 -25.049 32.995 1.00 35.90 87 GLN B CA 1
ATOM 1570 C C . GLN B 1 88 ? 26.537 -23.737 33.551 1.00 35.91 87 GLN B C 1
ATOM 1571 O O . GLN B 1 88 ? 27.296 -22.788 33.801 1.00 34.73 87 GLN B O 1
ATOM 1577 N N . GLN B 1 89 ? 25.221 -23.692 33.764 1.00 35.29 88 GLN B N 1
ATOM 1578 C CA . GLN B 1 89 ? 24.590 -22.457 34.215 1.00 36.98 88 GLN B CA 1
ATOM 1579 C C . GLN B 1 89 ? 25.256 -21.974 35.494 1.00 35.61 88 GLN B C 1
ATOM 1580 O O . GLN B 1 89 ? 25.531 -20.783 35.628 1.00 34.37 88 GLN B O 1
ATOM 1586 N N . LEU B 1 90 ? 25.510 -22.907 36.417 1.00 33.39 89 LEU B N 1
ATOM 1587 C CA . LEU B 1 90 ? 26.112 -22.596 37.711 1.00 35.80 89 LEU B CA 1
ATOM 1588 C C . LEU B 1 90 ? 27.512 -21.990 37.580 1.00 37.60 89 LEU B C 1
ATOM 1589 O O . LEU B 1 90 ? 27.855 -21.050 38.304 1.00 41.18 89 LEU B O 1
ATOM 1594 N N . VAL B 1 91 ? 28.306 -22.509 36.652 1.00 38.09 90 VAL B N 1
ATOM 1595 C CA . VAL B 1 91 ? 29.675 -22.012 36.478 1.00 39.34 90 VAL B CA 1
ATOM 1596 C C . VAL B 1 91 ? 29.631 -20.616 35.833 1.00 42.22 90 VAL B C 1
ATOM 1597 O O . VAL B 1 91 ? 30.389 -19.722 36.215 1.00 41.45 90 VAL B O 1
ATOM 1601 N N . GLU B 1 92 ? 28.701 -20.432 34.897 1.00 43.49 91 GLU B N 1
ATOM 1602 C CA . GLU B 1 92 ? 28.454 -19.128 34.290 1.00 47.66 91 GLU B CA 1
ATOM 1603 C C . GLU B 1 92 ? 27.926 -18.039 35.239 1.00 48.61 91 GLU B C 1
ATOM 1604 O O . GLU B 1 92 ? 28.122 -16.853 34.982 1.00 51.50 91 GLU B O 1
ATOM 1610 N N . GLY B 1 93 ? 27.243 -18.444 36.310 1.00 45.89 92 GLY B N 1
ATOM 1611 C CA . GLY B 1 93 ? 26.544 -17.519 37.194 1.00 44.93 92 GLY B CA 1
ATOM 1612 C C . GLY B 1 93 ? 25.098 -17.265 36.789 1.00 45.10 92 GLY B C 1
ATOM 1613 O O . GLY B 1 93 ? 24.450 -16.390 37.336 1.00 45.91 92 GLY B O 1
ATOM 1614 N N . LYS B 1 94 ? 24.594 -18.017 35.819 1.00 45.96 93 LYS B N 1
ATOM 1615 C CA . LYS B 1 94 ? 23.178 -17.957 35.449 1.00 48.04 93 LYS B CA 1
ATOM 1616 C C . LYS B 1 94 ? 22.268 -18.633 36.489 1.00 46.55 93 LYS B C 1
ATOM 1617 O O . LYS B 1 94 ? 21.097 -18.293 36.592 1.00 47.33 93 LYS B O 1
ATOM 1623 N N . ALA B 1 95 ? 22.791 -19.608 37.230 1.00 42.52 94 ALA B N 1
ATOM 1624 C CA . ALA B 1 95 ? 22.024 -20.219 38.313 1.00 41.79 94 ALA B CA 1
ATOM 1625 C C . ALA B 1 95 ? 22.796 -20.150 39.615 1.00 39.73 94 ALA B C 1
ATOM 1626 O O . ALA B 1 95 ? 24.009 -20.177 39.623 1.00 38.19 94 ALA B O 1
ATOM 1628 N N . ASN B 1 96 ? 22.064 -20.057 40.714 1.00 40.31 95 ASN B N 1
ATOM 1629 C CA . ASN B 1 96 ? 22.644 -20.010 42.036 1.00 38.43 95 ASN B CA 1
ATOM 1630 C C . ASN B 1 96 ? 22.532 -21.387 42.695 1.00 35.42 95 ASN B C 1
ATOM 1631 O O . ASN B 1 96 ? 21.458 -22.004 42.706 1.00 34.13 95 ASN B O 1
ATOM 1636 N N . ALA B 1 97 ? 23.641 -21.863 43.255 1.00 33.15 96 ALA B N 1
ATOM 1637 C CA . ALA B 1 97 ? 23.707 -23.204 43.827 1.00 30.55 96 ALA B CA 1
ATOM 1638 C C . ALA B 1 97 ? 22.664 -23.439 44.938 1.00 30.24 96 ALA B C 1
ATOM 1639 O O . ALA B 1 97 ? 22.086 -24.520 45.041 1.00 29.26 96 ALA B O 1
ATOM 1641 N N . GLN B 1 98 ? 22.412 -22.434 45.759 1.00 30.21 97 GLN B N 1
ATOM 1642 C CA . GLN B 1 98 ? 21.371 -22.561 46.762 1.00 31.73 97 GLN B CA 1
ATOM 1643 C C . GLN B 1 98 ? 19.949 -22.693 46.195 1.00 30.26 97 GLN B C 1
ATOM 1644 O O . GLN B 1 98 ? 19.159 -23.468 46.719 1.00 30.04 97 GLN B O 1
ATOM 1650 N N . ARG B 1 99 ? 19.643 -21.966 45.127 1.00 29.13 98 ARG B N 1
ATOM 1651 C CA . ARG B 1 99 ? 18.345 -22.078 44.471 1.00 30.11 98 ARG B CA 1
ATOM 1652 C C . ARG B 1 99 ? 18.202 -23.457 43.804 1.00 28.53 98 ARG B C 1
ATOM 1653 O O . ARG B 1 99 ? 17.155 -24.100 43.928 1.00 28.50 98 ARG B O 1
ATOM 1661 N N . LEU B 1 100 ? 19.269 -23.924 43.158 1.00 26.64 99 LEU B N 1
ATOM 1662 C CA . LEU B 1 100 ? 19.281 -25.257 42.556 1.00 26.60 99 LEU B CA 1
ATOM 1663 C C . LEU B 1 100 ? 19.044 -26.350 43.612 1.00 27.05 99 LEU B C 1
ATOM 1664 O O . LEU B 1 100 ? 18.317 -27.331 43.364 1.00 27.56 99 LEU B O 1
ATOM 1669 N N . PHE B 1 101 ? 19.645 -26.169 44.786 1.00 26.76 100 PHE B N 1
ATOM 1670 C CA . PHE B 1 101 ? 19.494 -27.122 45.860 1.00 27.51 100 PHE B CA 1
ATOM 1671 C C . PHE B 1 101 ? 18.052 -27.119 46.331 1.00 28.81 100 PHE B C 1
ATOM 1672 O O . PHE B 1 101 ? 17.418 -28.165 46.370 1.00 29.16 100 PHE B O 1
ATOM 1680 N N . MET B 1 102 ? 17.536 -25.930 46.633 1.00 30.25 101 MET B N 1
ATOM 1681 C CA . MET B 1 102 ? 16.177 -25.744 47.120 1.00 32.94 101 MET B CA 1
ATOM 1682 C C . MET B 1 102 ? 15.091 -26.194 46.129 1.00 31.76 101 MET B C 1
ATOM 1683 O O . MET B 1 102 ? 14.035 -26.598 46.544 1.00 32.79 101 MET B O 1
ATOM 1688 N N . THR B 1 103 ? 15.354 -26.161 44.825 1.00 30.31 102 THR B N 1
ATOM 1689 C CA . THR B 1 103 ? 14.335 -26.594 43.847 1.00 29.88 102 THR B CA 1
ATOM 1690 C C . THR B 1 103 ? 14.518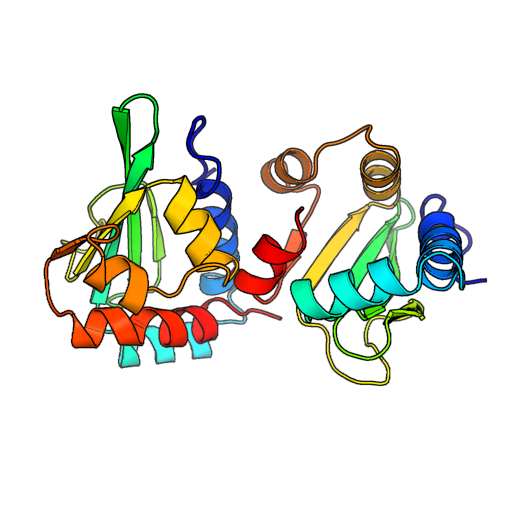 -28.041 43.361 1.00 28.72 102 THR B C 1
ATOM 1691 O O . THR B 1 103 ? 13.857 -28.479 42.407 1.00 28.38 102 THR B O 1
ATOM 1695 N N . GLY B 1 104 ? 15.427 -28.761 44.013 1.00 27.23 103 GLY B N 1
ATOM 1696 C CA . GLY B 1 104 ? 15.661 -30.161 43.730 1.00 27.11 103 GLY B CA 1
ATOM 1697 C C . GLY B 1 104 ? 16.575 -30.449 42.553 1.00 26.39 103 GLY B C 1
ATOM 1698 O O . GLY B 1 104 ? 16.779 -31.615 42.219 1.00 26.72 103 GLY B O 1
ATOM 1699 N N . LYS B 1 105 ? 17.131 -29.408 41.936 1.00 25.90 104 LYS B N 1
ATOM 1700 C CA . LYS B 1 105 ? 18.050 -29.564 40.778 1.00 26.17 104 LYS B CA 1
ATOM 1701 C C . LYS B 1 105 ? 19.454 -30.038 41.146 1.00 25.86 104 LYS B C 1
ATOM 1702 O O . LYS B 1 105 ? 20.149 -30.637 40.329 1.00 25.12 104 LYS B O 1
ATOM 1708 N N . LEU B 1 106 ? 19.859 -29.755 42.378 1.00 26.40 105 LEU B N 1
ATOM 1709 C CA . LEU B 1 106 ? 21.189 -30.089 42.861 1.00 26.38 105 LEU B CA 1
ATOM 1710 C C . LEU B 1 106 ? 21.057 -30.928 44.106 1.00 26.98 105 LEU B C 1
ATOM 1711 O O . LEU B 1 106 ? 20.452 -30.493 45.077 1.00 27.77 105 LEU B O 1
ATOM 1716 N N . LYS B 1 107 ? 21.606 -32.133 44.078 1.00 28.08 106 LYS B N 1
ATOM 1717 C CA . LYS B 1 107 ? 21.560 -32.982 45.264 1.00 30.48 106 LYS B CA 1
ATOM 1718 C C . LYS B 1 107 ? 22.931 -33.003 45.893 1.00 29.64 106 LYS B C 1
ATOM 1719 O O . LYS B 1 107 ? 23.934 -33.056 45.181 1.00 26.69 106 LYS B O 1
ATOM 1725 N N . VAL B 1 108 ? 22.963 -32.940 47.223 1.00 30.44 107 VAL B N 1
ATOM 1726 C CA . VAL B 1 108 ? 24.213 -32.948 47.975 1.00 31.20 107 VAL B CA 1
ATOM 1727 C C . VAL B 1 108 ? 24.265 -34.129 48.929 1.00 33.93 107 VAL B C 1
ATOM 1728 O O . VAL B 1 108 ? 23.319 -34.351 49.678 1.00 35.06 107 VAL B O 1
ATOM 1732 N N . LYS B 1 109 ? 25.363 -34.878 48.920 1.00 36.46 108 LYS B N 1
ATOM 1733 C CA . LYS B 1 109 ? 25.670 -35.800 50.041 1.00 39.84 108 LYS B CA 1
ATOM 1734 C C . LYS B 1 109 ? 26.840 -35.226 50.849 1.00 40.87 108 LYS B C 1
ATOM 1735 O O . LYS B 1 109 ? 27.812 -34.748 50.264 1.00 39.46 108 LYS B O 1
ATOM 1741 N N . GLY B 1 110 ? 26.745 -35.271 52.178 1.00 42.66 109 GLY B N 1
ATOM 1742 C CA . GLY B 1 110 ? 27.756 -34.671 53.061 1.00 44.40 109 GLY B CA 1
ATOM 1743 C C . GLY B 1 110 ? 27.317 -33.274 53.482 1.00 45.75 109 GLY B C 1
ATOM 1744 O O . GLY B 1 110 ? 26.141 -32.918 53.326 1.00 45.57 109 GLY B O 1
ATOM 1745 N N . ASN B 1 111 ? 28.250 -32.467 53.983 1.00 46.40 110 ASN B N 1
ATOM 1746 C CA . ASN B 1 111 ? 27.894 -31.201 54.633 1.00 48.80 110 ASN B CA 1
ATOM 1747 C C . ASN B 1 111 ? 27.516 -30.085 53.672 1.00 47.40 110 ASN B C 1
ATOM 1748 O O . ASN B 1 111 ? 28.323 -29.669 52.841 1.00 48.99 110 ASN B O 1
ATOM 1753 N N . VAL B 1 112 ? 26.289 -29.598 53.819 1.00 47.00 111 VAL B N 1
ATOM 1754 C CA . VAL B 1 112 ? 25.701 -28.577 52.941 1.00 47.22 111 VAL B CA 1
ATOM 1755 C C . VAL B 1 112 ? 26.28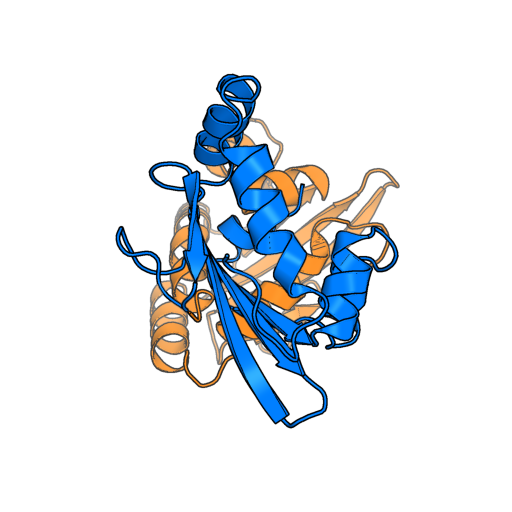8 -27.177 53.182 1.00 48.69 111 VAL B C 1
ATOM 1756 O O . VAL B 1 112 ? 26.406 -26.362 52.250 1.00 48.09 111 VAL B O 1
ATOM 1760 N N . MET B 1 113 ? 26.647 -26.906 54.434 1.00 52.58 112 MET B N 1
ATOM 1761 C CA . MET B 1 113 ? 27.317 -25.668 54.788 1.00 55.49 112 MET B CA 1
ATOM 1762 C C . MET B 1 113 ? 28.696 -25.613 54.128 1.00 53.27 112 MET B C 1
ATOM 1763 O O . MET B 1 113 ? 29.001 -24.653 53.416 1.00 51.38 112 MET B O 1
ATOM 1768 N N . LYS B 1 114 ? 29.502 -26.657 54.328 1.00 52.22 113 LYS B N 1
ATOM 1769 C CA . LYS B 1 114 ? 30.785 -26.762 53.643 1.00 50.57 113 LYS B CA 1
ATOM 1770 C C . LYS B 1 114 ? 30.604 -26.714 52.131 1.00 46.97 113 LYS B C 1
ATOM 1771 O O . LYS B 1 114 ? 31.387 -26.065 51.445 1.00 45.58 113 LYS B O 1
ATOM 1777 N N . ALA B 1 115 ? 29.563 -27.381 51.619 1.00 45.57 114 ALA B N 1
ATOM 1778 C CA . ALA B 1 115 ? 29.301 -27.397 50.180 1.00 43.95 114 ALA B CA 1
ATOM 1779 C C . ALA B 1 115 ? 29.154 -25.985 49.614 1.00 45.28 114 ALA B C 1
ATOM 1780 O O . ALA B 1 115 ? 29.763 -25.648 48.576 1.00 45.85 114 ALA B O 1
ATOM 1782 N N . ALA B 1 116 ? 28.376 -25.151 50.311 1.00 46.19 115 ALA B N 1
ATOM 1783 C CA . ALA B 1 116 ? 28.155 -23.754 49.906 1.00 45.55 115 ALA B CA 1
ATOM 1784 C C . ALA B 1 116 ? 29.474 -22.968 49.835 1.00 45.95 115 ALA B C 1
ATOM 1785 O O . ALA B 1 116 ? 29.743 -22.267 48.855 1.00 45.32 115 ALA B O 1
ATOM 1787 N N . ALA B 1 117 ? 30.309 -23.147 50.853 1.00 46.11 116 ALA B N 1
ATOM 1788 C CA . ALA B 1 117 ? 31.598 -22.469 50.961 1.00 48.19 116 ALA B CA 1
ATOM 1789 C C . ALA B 1 117 ? 32.570 -22.804 49.819 1.00 49.79 116 ALA B C 1
ATOM 1790 O O . ALA B 1 117 ? 33.450 -21.997 49.494 1.00 49.47 116 ALA B O 1
ATOM 1792 N N . ILE B 1 118 ? 32.410 -23.986 49.224 1.00 50.50 117 ILE B N 1
ATOM 1793 C CA . ILE B 1 118 ? 33.295 -24.475 48.156 1.00 51.11 117 ILE B CA 1
ATOM 1794 C C . ILE B 1 118 ? 33.415 -23.525 46.958 1.00 51.17 117 ILE B C 1
ATOM 1795 O O . ILE B 1 118 ? 34.531 -23.266 46.467 1.00 48.22 117 ILE B O 1
ATOM 1800 N N . GLU B 1 119 ? 32.266 -23.021 46.500 1.00 50.62 118 GLU B N 1
ATOM 1801 C CA . GLU B 1 119 ? 32.204 -22.072 45.390 1.00 50.86 118 GLU B CA 1
ATOM 1802 C C . GLU B 1 119 ? 33.271 -20.957 45.496 1.00 49.42 118 GLU B C 1
ATOM 1803 O O . GLU B 1 119 ? 34.141 -20.808 44.610 1.00 47.33 118 GLU B O 1
ATOM 1809 N N . GLY B 1 120 ? 33.212 -20.201 46.593 1.00 47.80 119 GLY B N 1
ATOM 1810 C CA . GLY B 1 120 ? 34.161 -19.121 46.844 1.00 48.27 119 GLY B CA 1
ATOM 1811 C C . GLY B 1 120 ? 35.584 -19.590 47.088 1.00 47.73 119 GLY B C 1
ATOM 1812 O O . GLY B 1 120 ? 36.538 -18.921 46.692 1.00 49.62 119 GLY B O 1
ATOM 1813 N N . ILE B 1 121 ? 35.737 -20.732 47.755 1.00 47.52 120 ILE B N 1
ATOM 1814 C CA . ILE B 1 121 ? 37.068 -21.278 48.041 1.00 48.94 120 ILE B CA 1
ATOM 1815 C C . ILE B 1 121 ? 37.728 -21.766 46.743 1.00 49.30 120 ILE B C 1
ATOM 1816 O O . ILE B 1 121 ? 38.935 -21.577 46.548 1.00 49.10 120 ILE B O 1
ATOM 1821 N N . LEU B 1 122 ? 36.927 -22.362 45.859 1.00 49.29 121 LEU B N 1
ATOM 1822 C CA . LEU B 1 122 ? 37.408 -22.807 44.555 1.00 52.35 121 LEU B CA 1
ATOM 1823 C C . LEU B 1 122 ? 37.815 -21.617 43.688 1.00 56.88 121 LEU B C 1
ATOM 1824 O O . LEU B 1 122 ? 38.964 -21.549 43.218 1.00 54.16 121 LEU B O 1
ATOM 1829 N N . LYS B 1 123 ? 36.874 -20.684 43.507 1.00 60.58 122 LYS B N 1
ATOM 1830 C CA . LYS B 1 123 ? 37.132 -19.419 42.822 1.00 62.26 122 LYS B CA 1
ATOM 1831 C C . LYS B 1 123 ? 38.508 -18.832 43.130 1.00 60.99 122 LYS B C 1
ATOM 1832 O O . LYS B 1 123 ? 39.248 -18.485 42.210 1.00 60.16 122 LYS B O 1
ATOM 1838 N N . ASN B 1 124 ? 38.854 -18.739 44.414 1.00 61.14 123 ASN B N 1
ATOM 1839 C CA . ASN B 1 124 ? 40.140 -18.173 44.825 1.00 61.26 123 ASN B CA 1
ATOM 1840 C C . ASN B 1 124 ? 41.365 -18.997 44.395 1.00 59.62 123 ASN B C 1
ATOM 1841 O O . ASN B 1 124 ? 42.385 -18.439 43.969 1.00 62.00 123 ASN B O 1
ATOM 1846 N N . ALA B 1 125 ? 41.270 -20.315 44.526 1.00 55.83 124 ALA B N 1
ATOM 1847 C CA . ALA B 1 125 ? 42.401 -21.203 44.222 1.00 57.25 124 ALA B CA 1
ATOM 1848 C C . ALA B 1 125 ? 42.684 -21.344 42.716 1.00 54.31 124 ALA B C 1
ATOM 1849 O O . ALA B 1 125 ? 43.852 -21.344 42.283 1.00 54.53 124 ALA B O 1
ATOM 1851 N N . GLN B 1 126 ? 41.602 -21.477 41.947 1.00 50.35 125 GLN B N 1
ATOM 1852 C CA . GLN B 1 126 ? 41.644 -21.647 40.497 1.00 50.46 125 GLN B CA 1
ATOM 1853 C C . GLN B 1 126 ? 42.050 -20.361 39.736 1.00 48.47 125 GLN B C 1
ATOM 1854 O O . GLN B 1 126 ? 42.624 -20.435 38.644 1.00 46.94 125 GLN B O 1
ATOM 1860 N N . ASN B 1 127 ? 41.754 -19.196 40.306 1.00 45.62 126 ASN B N 1
ATOM 1861 C CA . ASN B 1 127 ? 41.926 -17.948 39.585 1.00 46.39 126 ASN B CA 1
ATOM 1862 C C . ASN B 1 127 ? 43.381 -17.515 39.439 1.00 46.95 126 ASN B C 1
ATOM 1863 O O . ASN B 1 127 ? 43.877 -16.698 40.207 1.00 48.29 126 ASN B O 1
ATOM 1868 N N . ASN B 1 128 ? 44.038 -18.043 38.410 1.00 45.67 127 ASN B N 1
ATOM 1869 C CA . ASN B 1 128 ? 45.482 -17.878 38.219 1.00 46.30 127 ASN B CA 1
ATOM 1870 C C . ASN B 1 128 ? 45.940 -16.691 37.366 1.00 48.03 127 ASN B C 1
ATOM 1871 O O . ASN B 1 128 ? 47.032 -16.746 36.794 1.00 48.02 127 ASN B O 1
ATOM 1876 N N . LEU B 1 129 ? 45.138 -15.632 37.275 1.00 49.34 128 LEU B N 1
ATOM 1877 C CA . LEU B 1 129 ? 45.566 -14.450 36.507 1.00 53.35 128 LEU B CA 1
ATOM 1878 C C . LEU B 1 129 ? 46.346 -13.456 37.370 1.00 56.33 128 LEU B C 1
ATOM 1879 O O . LEU B 1 129 ? 45.795 -12.894 38.323 1.00 60.71 128 LEU B O 1
#

B-factor: mean 41.61, std 12.93, range [22.63, 102.29]

Sequence (247 aa):
SLKVDGFTSSIIFDVIRDGLNDPSQAKQKAESIKKANAIIVFNLKNKAGKTESWYLDLKNDGDVGKGNKSPKGDADIQLTLSDDHFQQLVEGKANAQRLFMTGKLKVKGNVMKAAAIEGSLKVDGFTSSIIFDVIRDGLNDPSQAKQKAESIKKANAIIVFNLKNKAGKTESWYLDLKNDGDVGKGNKSPKGDADIQLTLSDDHFQQLVEGKANAQRLFMTGKLKVKGNVMKAAAIEGILKNAQNNL

Foldseek 3Di:
DAADPQQPLRVVLVVQQCVLPPPVCVVVLLVQLVQLLFKEKEWEAEPVGDTWIWIFHSNPRGHTHTDQQDPVGHGQKYKYAYSVVSNCVVVVNDDPVVCVVVVRIDMDHDPVSVVRNPD/DCDDPQQVLSVVLVLLQCLLVVVLLQVLLLVLLVLLLWKEKEWEAEPVGDTWIWIFDSNPRTGIHTDCQDPVGHGQKYKYAYSVVVNCCVVVVDDPVVCPVVVRIDMDHDPVSVNVNVVSSCRNRHRD

CATH classification: 3.30.1050.10